Protein AF-W4M2C6-F1 (afdb_monomer_lite)

InterPro domains:
  IPR007627 RNA polymerase sigma-70 region 2 [PF04542] (58-111)
  IPR013325 RNA polymerase sigma factor, region 2 [SSF88946] (38-121)
  IPR039425 RNA polymerase sigma-70-like [PTHR43133] (32-180)

Radius of gyration: 29.73 Å; chains: 1; bounding box: 74×96×58 Å

pLDDT: mean 70.98, std 21.0, range [29.89, 95.12]

Secondary structure (DSSP, 8-state):
----------------------------------HHHHHHHHHHHHHHHIIIIIHHHTTT-HHHHHHHHHHHHHHHHHHHHH-SSPPS-HHHHHHHHHHHHHHHHHHHHHHHHHHHHTT--SS----S-----S---HHHHHHHHHHHHHHHHHHHTS-HHHHHHHHHHHTS---HHHHHHT--

Foldseek 3Di:
DDDDDDDDDDDDDDDDDDDDDDPPDDDDDDPAQDPVVLVVVCVVCLVVLLVVAQCVLVLNPSVSSVVLSVVLSVVVSVCRRPDPDDDPDPNVVSNVSSNVSSLVVSVVVVVVVVVVCVVPPDDDDDDDDDDDPDCCPVVNVVVVVVVVVVLLVVLVPDDPVCSVVCCCCVVVVDDPVCVVVVVD

Sequence (184 aa):
MVTINSPISPCMAGVIAQPISLETGSLTHHSSKDAGGFLALWDQYKDGLLTHYCLPWMSGNRADAEDALSEASLRAWHAWSTREEDVNNTKGWFVRLVQNHCNNVRKAHTRRTRVVQCVEDITVIAGEQAAEDGVTIPEDVALRHELDQYIRRAIDTLPPRLQAPADCYFLQELACPDIATGAF

Structure (mmCIF, N/CA/C/O backbone):
data_AF-W4M2C6-F1
#
_entry.id   AF-W4M2C6-F1
#
loop_
_atom_site.group_PDB
_atom_site.id
_atom_site.type_symbol
_atom_site.label_atom_id
_atom_site.label_alt_id
_atom_site.label_comp_id
_atom_site.label_asym_id
_atom_site.label_entity_id
_atom_site.label_seq_id
_atom_site.pdbx_PDB_ins_code
_atom_site.Cartn_x
_atom_site.Cartn_y
_atom_site.Cartn_z
_atom_site.occupancy
_atom_site.B_iso_or_equiv
_atom_site.auth_seq_id
_atom_site.auth_comp_id
_atom_site.auth_asym_id
_atom_site.auth_atom_id
_atom_site.pdbx_PDB_model_num
ATOM 1 N N . MET A 1 1 ? 42.332 -71.375 -37.263 1.00 41.03 1 MET A N 1
ATOM 2 C CA . MET A 1 1 ? 43.473 -70.729 -36.586 1.00 41.03 1 MET A CA 1
ATOM 3 C C . MET A 1 1 ? 43.035 -69.306 -36.275 1.00 41.03 1 MET A C 1
ATOM 5 O O . MET A 1 1 ? 42.978 -68.476 -37.169 1.00 41.03 1 MET A O 1
ATOM 9 N N . VAL A 1 2 ? 42.512 -69.119 -35.063 1.00 39.78 2 VAL A N 1
ATOM 10 C CA . VAL A 1 2 ? 41.896 -67.886 -34.553 1.00 39.78 2 VAL A CA 1
ATOM 11 C C . VAL A 1 2 ? 42.978 -67.125 -33.804 1.00 39.78 2 VAL A C 1
ATOM 13 O O . VAL A 1 2 ? 43.541 -67.695 -32.872 1.00 39.78 2 VAL A O 1
ATOM 16 N N . THR A 1 3 ? 43.241 -65.869 -34.174 1.00 41.00 3 THR A N 1
ATOM 17 C CA . THR A 1 3 ? 44.160 -65.020 -33.409 1.00 41.00 3 THR A CA 1
ATOM 18 C C . THR A 1 3 ? 43.653 -63.575 -33.304 1.00 41.00 3 THR A C 1
ATOM 20 O O . THR A 1 3 ? 43.890 -62.757 -34.180 1.00 41.00 3 THR A O 1
ATOM 23 N N . ILE A 1 4 ? 42.897 -63.341 -32.227 1.00 43.34 4 ILE A N 1
ATOM 24 C CA . ILE A 1 4 ? 43.096 -62.317 -31.182 1.00 43.34 4 ILE A CA 1
ATOM 25 C C . ILE A 1 4 ? 43.057 -60.815 -31.564 1.00 43.34 4 ILE A C 1
ATOM 27 O O . ILE A 1 4 ? 43.913 -60.272 -32.251 1.00 43.34 4 ILE A O 1
ATOM 31 N N . ASN A 1 5 ? 42.054 -60.173 -30.955 1.00 33.88 5 ASN A N 1
ATOM 32 C CA . ASN A 1 5 ? 41.792 -58.751 -30.703 1.00 33.88 5 ASN A CA 1
ATOM 33 C C . ASN A 1 5 ? 42.976 -57.875 -30.228 1.00 33.88 5 ASN A C 1
ATOM 35 O O . ASN A 1 5 ? 43.691 -58.281 -29.317 1.00 33.88 5 ASN A O 1
ATOM 39 N N . SER A 1 6 ? 42.940 -56.607 -30.687 1.00 46.91 6 SER A N 1
ATOM 40 C CA . SER A 1 6 ? 43.211 -55.330 -29.965 1.00 46.91 6 SER A CA 1
ATOM 41 C C . SER A 1 6 ? 44.642 -55.044 -29.447 1.00 46.91 6 SER A C 1
ATOM 43 O O . SER A 1 6 ? 45.316 -55.965 -28.998 1.00 46.91 6 SER A O 1
ATOM 45 N N . PRO A 1 7 ? 45.134 -53.774 -29.468 1.00 45.12 7 PRO A N 1
ATOM 46 C CA . PRO A 1 7 ? 44.485 -52.628 -28.812 1.00 45.12 7 PRO A CA 1
ATOM 47 C C . PRO A 1 7 ? 44.488 -51.295 -29.587 1.00 45.12 7 PRO A C 1
ATOM 49 O O . PRO A 1 7 ? 45.465 -50.905 -30.220 1.00 45.12 7 PRO A O 1
ATOM 52 N N . ILE A 1 8 ? 43.395 -50.542 -29.446 1.00 37.38 8 ILE A N 1
ATOM 53 C CA . ILE A 1 8 ? 43.347 -49.107 -29.744 1.00 37.38 8 ILE A CA 1
ATOM 54 C C . ILE A 1 8 ? 43.769 -48.379 -28.466 1.00 37.38 8 ILE A C 1
ATOM 56 O O . ILE A 1 8 ? 43.134 -48.535 -27.425 1.00 37.38 8 ILE A O 1
ATOM 60 N N . SER A 1 9 ? 44.845 -47.602 -28.564 1.00 44.47 9 SER A N 1
ATOM 61 C CA . SER A 1 9 ? 45.315 -46.672 -27.535 1.00 44.47 9 SER A CA 1
ATOM 62 C C . SER A 1 9 ? 45.289 -45.231 -28.073 1.00 44.47 9 SER A C 1
ATOM 64 O O . SER A 1 9 ? 45.207 -45.034 -29.287 1.00 44.47 9 SER A O 1
ATOM 66 N N . PRO A 1 10 ? 45.294 -44.226 -27.179 1.00 44.41 10 PRO A N 1
ATOM 67 C CA . PRO A 1 10 ? 44.571 -42.969 -27.342 1.00 44.41 10 PRO A CA 1
ATOM 68 C C . PRO A 1 10 ? 45.449 -41.840 -27.889 1.00 44.41 10 PRO A C 1
ATOM 70 O O . PRO A 1 10 ? 46.651 -41.802 -27.641 1.00 44.41 10 PRO A O 1
ATOM 73 N N . CYS A 1 11 ? 44.832 -40.856 -28.546 1.00 32.66 11 CYS A N 1
ATOM 74 C CA . CYS A 1 11 ? 45.484 -39.582 -28.834 1.00 32.66 11 CYS A CA 1
ATOM 75 C C . CYS A 1 11 ? 44.624 -38.437 -28.289 1.00 32.66 11 CYS A C 1
ATOM 77 O O . CYS A 1 11 ? 43.579 -38.100 -28.837 1.00 32.66 11 CYS A O 1
ATOM 79 N N . MET A 1 12 ? 45.075 -37.878 -27.166 1.00 34.69 12 MET A N 1
ATOM 80 C CA . MET A 1 12 ? 44.626 -36.605 -26.610 1.00 34.69 12 MET A CA 1
ATOM 81 C C . MET A 1 12 ? 45.422 -35.465 -27.253 1.00 34.69 12 MET A C 1
ATOM 83 O O . MET A 1 12 ? 46.643 -35.428 -27.130 1.00 34.69 12 MET A O 1
ATOM 87 N N . ALA A 1 13 ? 44.718 -34.530 -27.881 1.00 37.03 13 ALA A N 1
ATOM 88 C CA . ALA A 1 13 ? 45.068 -33.118 -28.073 1.00 37.03 13 ALA A CA 1
ATOM 89 C C . ALA A 1 13 ? 43.756 -32.473 -28.560 1.00 37.03 13 ALA A C 1
ATOM 91 O O . ALA A 1 13 ? 43.215 -32.897 -29.571 1.00 37.03 13 ALA A O 1
ATOM 92 N N . GLY A 1 14 ? 43.059 -31.599 -27.842 1.00 32.31 14 GLY A N 1
ATOM 93 C CA . GLY A 1 14 ? 43.533 -30.431 -27.120 1.00 32.31 14 GLY A CA 1
ATOM 94 C C . GLY A 1 14 ? 42.939 -29.210 -27.825 1.00 32.31 14 GLY A C 1
ATOM 95 O O . GLY A 1 14 ? 43.457 -28.855 -28.869 1.00 32.31 14 GLY A O 1
ATOM 96 N N . VAL A 1 15 ? 41.872 -28.638 -27.235 1.00 36.09 15 VAL A N 1
ATOM 97 C CA . VAL A 1 15 ? 41.422 -27.219 -27.267 1.00 36.09 15 VAL A CA 1
ATOM 98 C C . VAL A 1 15 ? 41.199 -26.619 -28.679 1.00 36.09 15 VAL A C 1
ATOM 100 O O . VAL A 1 15 ? 42.052 -26.670 -29.545 1.00 36.09 15 VAL A O 1
ATOM 103 N N . ILE A 1 16 ? 40.037 -26.053 -29.016 1.00 35.88 16 ILE A N 1
ATOM 104 C CA . ILE A 1 16 ? 39.685 -24.641 -28.790 1.00 35.88 16 ILE A CA 1
ATOM 105 C C . ILE A 1 16 ? 38.171 -24.496 -29.021 1.00 35.88 16 ILE A C 1
ATOM 107 O O . ILE A 1 16 ? 37.666 -24.771 -30.108 1.00 35.88 16 ILE A O 1
ATOM 111 N N . ALA A 1 17 ? 37.458 -24.040 -27.991 1.00 40.31 17 ALA A N 1
ATOM 112 C CA . ALA A 1 17 ? 36.122 -23.475 -28.117 1.00 40.31 17 ALA A CA 1
ATOM 113 C C . ALA A 1 17 ? 36.238 -22.062 -28.698 1.00 40.31 17 ALA A C 1
ATOM 115 O O . ALA A 1 17 ? 36.994 -21.255 -28.161 1.00 40.31 17 ALA A O 1
ATOM 116 N N . GLN A 1 18 ? 35.481 -21.759 -29.752 1.00 42.28 18 GLN A N 1
ATOM 117 C CA . GLN A 1 18 ? 35.222 -20.396 -30.213 1.00 42.28 18 GLN A CA 1
ATOM 118 C C . GLN A 1 18 ? 33.846 -20.305 -30.900 1.00 42.28 18 GLN A C 1
ATOM 120 O O . GLN A 1 18 ? 33.273 -21.330 -31.267 1.00 42.28 18 GLN A O 1
ATOM 125 N N . PRO A 1 19 ? 33.259 -19.098 -30.925 1.00 43.56 19 PRO A N 1
ATOM 126 C CA . PRO A 1 19 ? 31.924 -18.842 -30.399 1.00 43.56 19 PRO A CA 1
ATOM 127 C C . PRO A 1 19 ? 30.878 -18.702 -31.505 1.00 43.56 19 PRO A C 1
ATOM 129 O O . PRO A 1 19 ? 31.183 -18.272 -32.614 1.00 43.56 19 PRO A O 1
ATOM 132 N N . ILE A 1 20 ? 29.622 -19.026 -31.192 1.00 39.34 20 ILE A N 1
ATOM 133 C CA . ILE A 1 20 ? 28.504 -18.744 -32.095 1.00 39.34 20 ILE A CA 1
ATOM 134 C C . ILE A 1 20 ? 28.284 -17.232 -32.089 1.00 39.34 20 ILE A C 1
ATOM 136 O O . ILE A 1 20 ? 27.856 -16.647 -31.093 1.00 39.34 20 ILE A O 1
ATOM 140 N N . SER A 1 21 ? 28.670 -16.623 -33.206 1.00 38.53 21 SER A N 1
ATOM 141 C CA . SER A 1 21 ? 28.567 -15.202 -33.486 1.00 38.53 21 SER A CA 1
ATOM 142 C C . SER A 1 21 ? 27.129 -14.698 -33.430 1.00 38.53 21 SER A C 1
ATOM 144 O O . SER A 1 21 ? 26.187 -15.311 -33.925 1.00 38.53 21 SER A O 1
ATOM 146 N N . LEU A 1 22 ? 27.044 -13.521 -32.828 1.00 39.09 22 LEU A N 1
ATOM 147 C CA . LEU A 1 22 ? 25.953 -12.572 -32.766 1.00 39.09 22 LEU A CA 1
ATOM 148 C C . LEU A 1 22 ? 25.479 -12.174 -34.178 1.00 39.09 22 LEU A C 1
ATOM 150 O O . LEU A 1 22 ? 26.187 -11.469 -34.893 1.00 39.09 22 LEU A O 1
ATOM 154 N N . GLU A 1 23 ? 24.268 -12.570 -34.560 1.00 38.50 23 GLU A N 1
ATOM 155 C CA . GLU A 1 23 ? 23.544 -11.958 -35.680 1.00 38.50 23 GLU A CA 1
ATOM 156 C C . GLU A 1 23 ? 22.769 -10.752 -35.124 1.00 38.50 23 GLU A C 1
ATOM 158 O O . GLU A 1 23 ? 21.645 -10.866 -34.632 1.00 38.50 23 GLU A O 1
ATOM 163 N N . THR A 1 24 ? 23.401 -9.575 -35.141 1.00 45.31 24 THR A N 1
ATOM 164 C CA . THR A 1 24 ? 22.741 -8.288 -34.879 1.00 45.31 24 THR A CA 1
ATOM 165 C C . THR A 1 24 ? 21.824 -7.932 -36.045 1.00 45.31 24 THR A C 1
ATOM 167 O O . THR A 1 24 ? 22.191 -7.185 -36.951 1.00 45.31 24 THR A O 1
ATOM 170 N N . GLY A 1 25 ? 20.603 -8.461 -35.999 1.00 36.56 25 GLY A N 1
ATOM 171 C CA . GLY A 1 25 ? 19.468 -7.919 -36.733 1.00 36.56 25 GLY A CA 1
ATOM 172 C C . GLY A 1 25 ? 19.075 -6.568 -36.136 1.00 36.56 25 GLY A C 1
ATOM 173 O O . GLY A 1 25 ? 18.596 -6.489 -35.008 1.00 36.56 25 GLY A O 1
ATOM 174 N N . SER A 1 26 ? 19.317 -5.498 -36.889 1.00 45.91 26 SER A N 1
ATOM 175 C CA . SER A 1 26 ? 18.873 -4.145 -36.561 1.00 45.91 26 SER A CA 1
ATOM 176 C C . SER A 1 26 ? 17.346 -4.103 -36.419 1.00 45.91 26 SER A C 1
ATOM 178 O O . SER A 1 26 ? 16.623 -4.312 -37.391 1.00 45.91 26 SER A O 1
ATOM 180 N N . LEU A 1 27 ? 16.863 -3.812 -35.210 1.00 44.09 27 LEU A N 1
ATOM 181 C CA . LEU A 1 27 ? 15.506 -3.336 -34.962 1.00 44.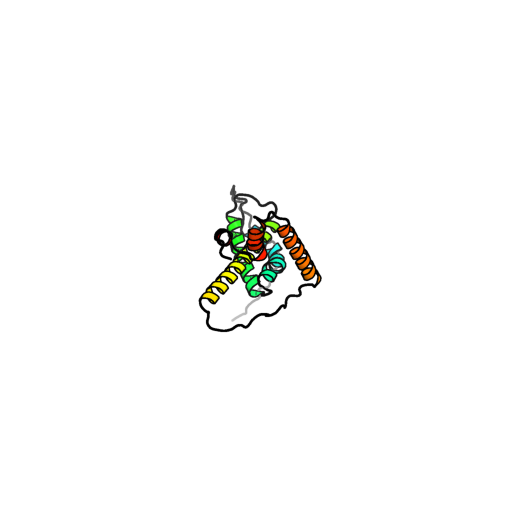09 27 LEU A CA 1
ATOM 182 C C . LEU A 1 27 ? 15.612 -1.972 -34.286 1.00 44.09 27 LEU A C 1
ATOM 184 O O . LEU A 1 27 ? 15.932 -1.849 -33.105 1.00 44.09 27 LEU A O 1
ATOM 188 N N . THR A 1 28 ? 15.365 -0.923 -35.057 1.00 48.28 28 THR A N 1
ATOM 189 C CA . THR A 1 28 ? 15.044 0.389 -34.504 1.00 48.28 28 THR A CA 1
ATOM 190 C C . THR A 1 28 ? 13.702 0.334 -33.771 1.00 48.28 28 THR A C 1
ATOM 192 O O . THR A 1 28 ? 12.744 -0.235 -34.290 1.00 48.28 28 THR A O 1
ATOM 195 N N . HIS A 1 29 ? 13.642 1.045 -32.638 1.00 47.69 29 HIS A N 1
ATOM 196 C CA . HIS A 1 29 ? 12.461 1.432 -31.850 1.00 47.69 29 HIS A CA 1
ATOM 197 C C . HIS A 1 29 ? 11.826 0.369 -30.932 1.00 47.69 29 HIS A C 1
ATOM 199 O O . HIS A 1 29 ? 10.997 -0.418 -31.375 1.00 47.69 29 HIS A O 1
ATOM 205 N N . HIS A 1 30 ? 12.186 0.421 -29.637 1.00 41.31 30 HIS A N 1
ATOM 206 C CA . HIS A 1 30 ? 11.327 0.486 -28.429 1.00 41.31 30 HIS A CA 1
ATOM 207 C C . HIS A 1 30 ? 12.202 0.182 -27.193 1.00 41.31 30 HIS A C 1
ATOM 209 O O . HIS A 1 30 ? 12.262 -0.949 -26.725 1.00 41.31 30 HIS A O 1
ATOM 215 N N . SER A 1 31 ? 12.871 1.193 -26.622 1.00 45.81 31 SER A N 1
ATOM 216 C CA . SER A 1 31 ? 13.492 1.104 -25.279 1.00 45.81 31 SER A CA 1
ATOM 217 C C . SER A 1 31 ? 12.408 1.132 -24.182 1.00 45.81 31 SER A C 1
ATOM 219 O O . SER A 1 31 ? 12.468 1.915 -23.240 1.00 45.81 31 SER A O 1
ATOM 221 N N . SER A 1 32 ? 11.339 0.360 -24.380 1.00 48.16 32 SER A N 1
ATOM 222 C CA . SER A 1 32 ? 10.037 0.517 -23.738 1.00 48.16 32 SER A CA 1
ATOM 223 C C . SER A 1 32 ? 9.791 -0.656 -22.798 1.00 48.16 32 SER A C 1
ATOM 225 O O . SER A 1 32 ? 9.568 -1.768 -23.268 1.00 48.16 32 SER A O 1
ATOM 227 N N . LYS A 1 33 ? 9.803 -0.381 -21.488 1.00 62.69 33 LYS A N 1
ATOM 228 C CA . LYS A 1 33 ? 9.248 -1.217 -20.405 1.00 62.69 33 LYS A CA 1
ATOM 229 C C . LYS A 1 33 ? 9.351 -2.725 -20.640 1.00 62.69 33 LYS A C 1
ATOM 231 O O . LYS A 1 33 ? 8.347 -3.429 -20.749 1.00 62.69 33 LYS A O 1
ATOM 236 N N . ASP A 1 34 ? 10.572 -3.219 -20.713 1.00 77.75 34 ASP A N 1
ATOM 237 C CA . ASP A 1 34 ? 10.834 -4.643 -20.773 1.00 77.75 34 ASP A CA 1
ATOM 238 C C . ASP A 1 34 ? 10.483 -5.321 -19.435 1.00 77.75 34 ASP A C 1
ATOM 240 O O . ASP A 1 34 ? 10.609 -4.746 -18.348 1.00 77.75 34 ASP A O 1
ATOM 244 N N . ALA A 1 35 ? 10.025 -6.573 -19.507 1.00 80.38 35 ALA A N 1
ATOM 245 C CA . ALA A 1 35 ? 9.678 -7.352 -18.316 1.00 80.38 35 ALA A CA 1
ATOM 246 C C . ALA A 1 35 ? 10.882 -7.597 -17.402 1.00 80.38 35 ALA A C 1
ATOM 248 O O . ALA A 1 35 ? 10.733 -7.621 -16.181 1.00 80.38 35 ALA A O 1
ATOM 249 N N . GLY A 1 36 ? 12.077 -7.721 -17.987 1.00 83.12 36 GLY A N 1
ATOM 250 C CA . GLY A 1 36 ? 13.324 -7.909 -17.251 1.00 83.12 36 GLY A CA 1
ATOM 251 C C . GLY A 1 36 ? 13.655 -6.716 -16.355 1.00 83.12 36 GLY A C 1
ATOM 252 O O . GLY A 1 36 ? 13.863 -6.896 -15.155 1.00 83.12 36 GLY A O 1
ATOM 253 N N . GLY A 1 37 ? 13.634 -5.500 -16.910 1.00 86.00 37 GLY A N 1
ATOM 254 C CA . GLY A 1 37 ? 13.887 -4.26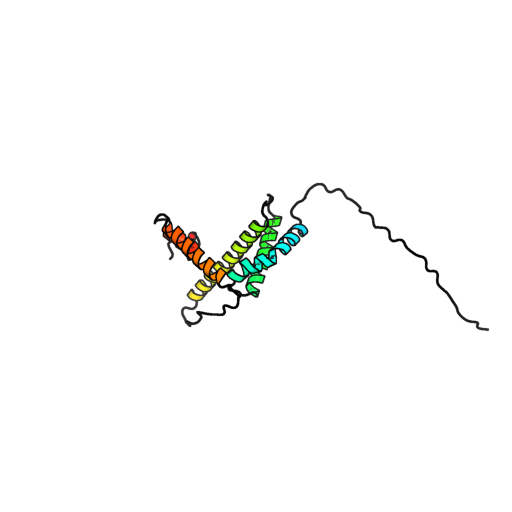9 -16.162 1.00 86.00 37 GLY A CA 1
ATOM 255 C C . GLY A 1 37 ? 12.920 -4.052 -14.996 1.00 86.00 37 GLY A C 1
ATOM 256 O O . GLY A 1 37 ? 13.347 -3.694 -13.897 1.00 86.00 37 GLY A O 1
ATOM 257 N N . PHE A 1 38 ? 11.626 -4.331 -15.191 1.00 89.44 38 PHE A N 1
ATOM 258 C CA . PHE A 1 38 ? 10.643 -4.256 -14.105 1.00 89.44 38 PHE A CA 1
ATOM 259 C C . PHE A 1 38 ? 10.930 -5.261 -12.989 1.00 89.44 38 PHE A C 1
ATOM 261 O O . PHE A 1 38 ? 10.947 -4.872 -11.824 1.00 89.44 38 PHE A O 1
ATOM 268 N N . LEU A 1 39 ? 11.144 -6.537 -13.330 1.00 90.69 39 LEU A N 1
ATOM 269 C CA . LEU A 1 39 ? 11.331 -7.591 -12.332 1.00 90.69 39 LEU A CA 1
ATOM 270 C C . LEU A 1 39 ? 12.561 -7.327 -11.465 1.00 90.69 39 LEU A C 1
ATOM 272 O O . LEU A 1 39 ? 12.480 -7.483 -10.252 1.00 90.69 39 LEU A O 1
ATOM 276 N N . ALA A 1 40 ? 13.661 -6.857 -12.059 1.00 90.88 40 ALA A N 1
ATOM 277 C CA . ALA A 1 40 ? 14.862 -6.492 -11.313 1.00 90.88 40 ALA A CA 1
ATOM 278 C C . ALA A 1 40 ? 14.604 -5.348 -10.312 1.00 90.88 40 ALA A C 1
ATOM 280 O O . ALA A 1 40 ? 15.028 -5.416 -9.159 1.00 90.88 40 ALA A O 1
ATOM 281 N N . LEU A 1 41 ? 13.870 -4.312 -10.732 1.00 91.31 41 LEU A N 1
ATOM 282 C CA . LEU A 1 41 ? 13.497 -3.192 -9.862 1.00 91.31 41 LEU A CA 1
ATOM 283 C C . LEU A 1 41 ? 12.504 -3.609 -8.774 1.00 91.31 41 LEU A C 1
ATOM 285 O O . LEU A 1 41 ? 12.610 -3.159 -7.637 1.00 91.31 41 LEU A O 1
ATOM 289 N N . TRP A 1 42 ? 11.533 -4.458 -9.107 1.00 93.19 42 TRP A N 1
ATOM 290 C CA . TRP A 1 42 ? 10.569 -4.973 -8.142 1.00 93.19 42 TRP A CA 1
ATOM 291 C C . TRP A 1 42 ? 11.264 -5.821 -7.077 1.00 93.19 42 TRP A C 1
ATOM 293 O O . TRP A 1 42 ? 11.058 -5.589 -5.888 1.00 93.19 42 TRP A O 1
ATOM 303 N N . ASP A 1 43 ? 12.135 -6.744 -7.490 1.00 93.25 43 ASP A N 1
ATOM 304 C CA . ASP A 1 43 ? 12.868 -7.634 -6.587 1.00 93.25 43 ASP A CA 1
ATOM 305 C C . ASP A 1 43 ? 13.758 -6.861 -5.606 1.00 93.25 43 ASP A C 1
ATOM 307 O O . ASP A 1 43 ? 13.818 -7.197 -4.427 1.00 93.25 43 ASP A O 1
ATOM 311 N N . GLN A 1 44 ? 14.341 -5.742 -6.049 1.00 93.19 44 GLN A N 1
ATOM 312 C CA . GLN A 1 44 ? 15.117 -4.847 -5.190 1.00 93.19 44 GLN A CA 1
ATOM 313 C C . GLN A 1 44 ? 14.300 -4.243 -4.034 1.00 93.19 44 GLN A C 1
ATOM 315 O O . GLN A 1 44 ? 14.853 -3.972 -2.966 1.00 93.19 44 GLN A O 1
ATOM 320 N N . TYR A 1 45 ? 13.006 -3.974 -4.236 1.00 92.56 45 TYR A N 1
ATOM 321 C CA . TYR A 1 45 ? 12.177 -3.273 -3.250 1.00 92.56 45 TYR A CA 1
ATOM 322 C C . TYR A 1 45 ? 11.153 -4.167 -2.545 1.00 92.56 45 TYR A C 1
ATOM 324 O O . TYR A 1 45 ? 10.653 -3.764 -1.493 1.00 92.56 45 TYR A O 1
ATOM 332 N N . LYS A 1 46 ? 10.841 -5.357 -3.076 1.00 92.81 46 LYS A N 1
ATOM 333 C CA . LYS A 1 46 ? 9.732 -6.207 -2.608 1.00 92.81 46 LYS A CA 1
ATOM 334 C C . LYS A 1 46 ? 9.805 -6.524 -1.110 1.00 92.81 46 LYS A C 1
ATOM 336 O O . LYS A 1 46 ? 8.785 -6.430 -0.439 1.00 92.81 46 LYS A O 1
ATOM 341 N N . ASP A 1 47 ? 10.991 -6.809 -0.570 1.00 92.00 47 ASP A N 1
ATOM 342 C CA . ASP A 1 47 ? 11.142 -7.231 0.831 1.00 92.00 47 ASP A CA 1
ATOM 343 C C . ASP A 1 47 ? 10.888 -6.061 1.789 1.00 92.00 47 ASP A C 1
ATOM 345 O O . ASP A 1 47 ? 10.210 -6.198 2.810 1.00 92.00 47 ASP A O 1
ATOM 349 N N . GLY A 1 48 ? 11.358 -4.866 1.418 1.00 89.75 48 GLY A N 1
ATOM 350 C CA . GLY A 1 48 ? 11.049 -3.635 2.143 1.00 89.75 48 GLY A CA 1
ATOM 351 C C . GLY A 1 48 ? 9.573 -3.257 2.022 1.00 89.75 48 GLY A C 1
ATOM 352 O O . GLY A 1 48 ? 8.974 -2.791 2.990 1.00 89.75 48 GLY A O 1
ATOM 353 N N . LEU A 1 49 ? 8.962 -3.490 0.856 1.00 92.06 49 LEU A N 1
ATOM 354 C CA . LEU A 1 49 ? 7.541 -3.224 0.640 1.00 92.06 49 LEU A CA 1
ATOM 355 C C . LEU A 1 49 ? 6.647 -4.167 1.459 1.00 92.06 49 LEU A C 1
ATOM 357 O O . LEU A 1 49 ? 5.659 -3.723 2.049 1.00 92.06 49 LEU A O 1
ATOM 361 N N . LEU A 1 50 ? 7.022 -5.445 1.535 1.00 91.88 50 LEU A N 1
ATOM 362 C CA . LEU A 1 50 ? 6.375 -6.447 2.375 1.00 91.88 50 LEU A CA 1
ATOM 363 C C . LEU A 1 50 ? 6.451 -6.038 3.847 1.00 91.88 50 LEU A C 1
ATOM 365 O O . LEU A 1 50 ? 5.424 -5.940 4.517 1.00 91.88 50 LEU A O 1
ATOM 369 N N . THR A 1 51 ? 7.665 -5.746 4.317 1.00 87.62 51 THR A N 1
ATOM 370 C CA . THR A 1 51 ? 7.951 -5.519 5.737 1.00 87.62 51 THR A CA 1
ATOM 371 C C . THR A 1 51 ? 7.337 -4.225 6.257 1.00 87.62 51 THR A C 1
ATOM 373 O O . THR A 1 51 ? 6.716 -4.214 7.316 1.00 87.62 51 THR A O 1
ATOM 376 N N . HIS A 1 52 ? 7.482 -3.126 5.513 1.00 86.19 52 HIS A N 1
ATOM 377 C CA . HIS A 1 52 ? 7.090 -1.802 5.998 1.00 86.19 52 HIS A CA 1
ATOM 378 C C . HIS A 1 52 ? 5.670 -1.386 5.611 1.00 86.19 52 HIS A C 1
ATOM 380 O O . HIS A 1 52 ? 5.127 -0.476 6.238 1.00 86.19 52 HIS A O 1
ATOM 386 N N . TYR A 1 53 ? 5.060 -2.012 4.597 1.00 87.50 53 TYR A N 1
ATOM 387 C CA . TYR A 1 53 ? 3.721 -1.627 4.139 1.00 87.50 53 TYR A CA 1
ATOM 388 C C . TYR A 1 53 ? 2.723 -2.777 4.158 1.00 87.50 53 TYR A C 1
ATOM 390 O O . TYR A 1 53 ? 1.642 -2.593 4.692 1.00 87.50 53 TYR A O 1
ATOM 398 N N . CYS A 1 54 ? 3.031 -3.964 3.644 1.00 90.25 54 CYS A N 1
ATOM 399 C CA . CYS A 1 54 ? 2.006 -5.015 3.590 1.00 90.25 54 CYS A CA 1
ATOM 400 C C . CYS A 1 54 ? 1.728 -5.624 4.976 1.00 90.25 54 CYS A C 1
ATOM 402 O O . CYS A 1 54 ? 0.572 -5.702 5.383 1.00 90.25 54 CYS A O 1
ATOM 404 N N . LEU A 1 55 ? 2.774 -5.983 5.731 1.00 89.19 55 LEU A N 1
ATOM 405 C CA . LEU A 1 55 ? 2.638 -6.613 7.051 1.00 89.19 55 LEU A CA 1
ATOM 406 C C . LEU A 1 55 ? 1.854 -5.762 8.066 1.00 89.19 55 LEU A C 1
ATOM 408 O O . LEU A 1 55 ? 0.910 -6.293 8.652 1.00 89.19 55 LEU A O 1
ATOM 412 N N . PRO A 1 56 ? 2.151 -4.458 8.265 1.00 83.62 56 PRO A N 1
ATOM 413 C CA . PRO A 1 56 ? 1.396 -3.647 9.223 1.00 83.62 56 PRO A CA 1
ATOM 414 C C . PRO A 1 56 ? -0.080 -3.493 8.844 1.00 83.62 56 PRO A C 1
ATOM 416 O O . PRO A 1 56 ? -0.932 -3.359 9.714 1.00 83.62 56 PRO A O 1
ATOM 419 N N . TRP A 1 57 ? -0.390 -3.509 7.546 1.00 81.88 57 TRP A N 1
ATOM 420 C CA . TRP A 1 57 ? -1.752 -3.315 7.047 1.00 81.88 57 TRP A CA 1
ATOM 421 C C . TRP A 1 57 ? -2.595 -4.589 7.080 1.00 81.88 57 TRP A C 1
ATOM 423 O O . TRP A 1 57 ? -3.821 -4.491 7.076 1.00 81.88 57 TRP A O 1
ATOM 433 N N . MET A 1 58 ? -1.951 -5.756 7.127 1.00 87.75 58 MET A N 1
ATOM 434 C CA . MET A 1 58 ? -2.590 -7.067 7.278 1.00 87.75 58 MET A CA 1
ATOM 435 C C . MET A 1 58 ? -2.490 -7.589 8.721 1.00 87.75 58 MET A C 1
ATOM 437 O O . MET A 1 58 ? -2.461 -8.795 8.947 1.00 87.75 58 MET A O 1
ATOM 441 N N . SER A 1 59 ? -2.393 -6.685 9.704 1.00 82.94 59 SER A N 1
ATOM 442 C CA . SER A 1 59 ? -2.337 -7.010 11.140 1.00 82.94 59 SER A CA 1
ATOM 443 C C . SER A 1 59 ? -1.247 -8.028 11.511 1.00 82.94 59 SER A C 1
ATOM 445 O O . SER A 1 59 ? -1.429 -8.838 12.412 1.00 82.94 59 SER A O 1
ATOM 447 N N . GLY A 1 60 ? -0.117 -8.025 10.796 1.00 79.50 60 GLY A N 1
ATOM 448 C CA . GLY A 1 60 ? 0.980 -8.969 11.021 1.00 79.50 60 GLY A CA 1
ATOM 449 C C . GLY A 1 60 ? 0.784 -10.358 10.402 1.00 79.50 60 GLY A C 1
ATOM 450 O O . GLY A 1 60 ? 1.710 -11.167 10.459 1.00 79.50 60 GLY A O 1
ATOM 451 N N . ASN A 1 61 ? -0.352 -10.645 9.751 1.00 86.56 61 ASN A N 1
ATOM 452 C CA . ASN A 1 61 ? -0.527 -11.900 9.023 1.00 86.56 61 ASN A CA 1
ATOM 453 C C . ASN A 1 61 ? 0.362 -11.916 7.772 1.00 86.56 61 ASN A C 1
ATOM 455 O O . ASN A 1 61 ? 0.123 -11.209 6.789 1.00 86.56 61 ASN A O 1
ATOM 459 N N . ARG A 1 62 ? 1.395 -12.760 7.809 1.00 89.00 62 ARG A N 1
ATOM 460 C CA . ARG A 1 62 ? 2.361 -12.886 6.719 1.00 89.00 62 ARG A CA 1
ATOM 461 C C . ARG A 1 62 ? 1.741 -13.416 5.429 1.00 89.00 62 ARG A C 1
ATOM 463 O O . ARG A 1 62 ? 2.116 -12.924 4.373 1.00 89.00 62 ARG A O 1
ATOM 470 N N . ALA A 1 63 ? 0.808 -14.365 5.503 1.00 90.38 63 ALA A N 1
ATOM 471 C CA . ALA A 1 63 ? 0.182 -14.937 4.311 1.00 90.38 63 ALA A CA 1
ATOM 472 C C . ALA A 1 63 ? -0.635 -13.874 3.562 1.00 90.38 63 ALA A C 1
ATOM 474 O O . ALA A 1 63 ? -0.391 -13.622 2.386 1.00 90.38 63 ALA A O 1
ATOM 475 N N . ASP A 1 64 ? -1.502 -13.156 4.280 1.00 88.31 64 ASP A N 1
ATOM 476 C CA . ASP A 1 64 ? -2.313 -12.078 3.700 1.00 88.31 64 ASP A CA 1
ATOM 477 C C . ASP A 1 64 ? -1.436 -10.944 3.143 1.00 88.31 64 ASP A C 1
ATOM 479 O O . ASP A 1 64 ? -1.743 -10.349 2.108 1.00 88.31 64 ASP A O 1
ATOM 483 N N . ALA A 1 65 ? -0.319 -10.637 3.812 1.00 91.19 65 ALA A N 1
ATOM 484 C CA . ALA A 1 65 ? 0.629 -9.631 3.345 1.00 91.19 65 ALA A CA 1
ATOM 485 C C . ALA A 1 65 ? 1.353 -10.053 2.055 1.00 91.19 65 ALA A C 1
ATOM 487 O O . ALA A 1 65 ? 1.554 -9.218 1.171 1.00 91.19 65 ALA A O 1
ATOM 488 N N . GLU A 1 66 ? 1.738 -11.324 1.933 1.00 92.88 66 GLU A N 1
ATOM 489 C CA . GLU A 1 66 ? 2.348 -11.875 0.719 1.00 92.88 66 GLU A CA 1
ATOM 490 C C . GLU A 1 66 ? 1.356 -11.927 -0.445 1.00 92.88 66 GLU A C 1
ATOM 492 O O . GLU A 1 66 ? 1.717 -11.575 -1.572 1.00 92.88 66 GLU A O 1
ATOM 497 N N . ASP A 1 67 ? 0.099 -12.274 -0.174 1.00 94.12 67 ASP A N 1
ATOM 498 C CA . ASP A 1 67 ? -0.973 -12.264 -1.169 1.00 94.12 67 ASP A CA 1
ATOM 499 C C . ASP A 1 67 ? -1.260 -10.839 -1.661 1.00 94.12 67 ASP A C 1
ATOM 501 O O . ASP A 1 67 ? -1.291 -10.587 -2.870 1.00 94.12 67 ASP A O 1
ATOM 505 N N . ALA A 1 68 ? -1.369 -9.873 -0.743 1.00 92.19 68 ALA A N 1
ATOM 506 C CA . ALA A 1 68 ? -1.545 -8.464 -1.087 1.00 92.19 68 ALA A CA 1
ATOM 507 C C . ALA A 1 68 ? -0.355 -7.916 -1.894 1.00 92.19 68 ALA A C 1
ATOM 509 O O . ALA A 1 68 ? -0.539 -7.182 -2.868 1.00 92.19 68 ALA A O 1
ATOM 510 N N . LEU A 1 69 ? 0.881 -8.282 -1.538 1.00 95.12 69 LEU A N 1
ATOM 511 C CA . LEU A 1 69 ? 2.062 -7.892 -2.310 1.00 95.12 69 LEU A CA 1
ATOM 512 C C . LEU A 1 69 ? 2.050 -8.522 -3.710 1.00 95.12 69 LEU A C 1
ATOM 514 O O . LEU A 1 69 ? 2.403 -7.858 -4.688 1.00 95.12 69 LEU A O 1
ATOM 518 N N . SER A 1 70 ? 1.624 -9.781 -3.817 1.00 94.56 70 SER A N 1
ATOM 519 C CA . SER A 1 70 ? 1.520 -10.500 -5.087 1.00 94.56 70 SER A CA 1
ATOM 520 C C . SER A 1 70 ? 0.498 -9.840 -6.008 1.00 94.56 70 SER A C 1
ATOM 522 O O . SER A 1 70 ? 0.809 -9.546 -7.164 1.00 94.56 70 SER A O 1
ATOM 524 N N . GLU A 1 71 ? -0.686 -9.497 -5.502 1.00 94.69 71 GLU A N 1
ATOM 525 C CA . GLU A 1 71 ? -1.690 -8.777 -6.286 1.00 94.69 71 GLU A CA 1
ATOM 526 C C . GLU A 1 71 ? -1.217 -7.356 -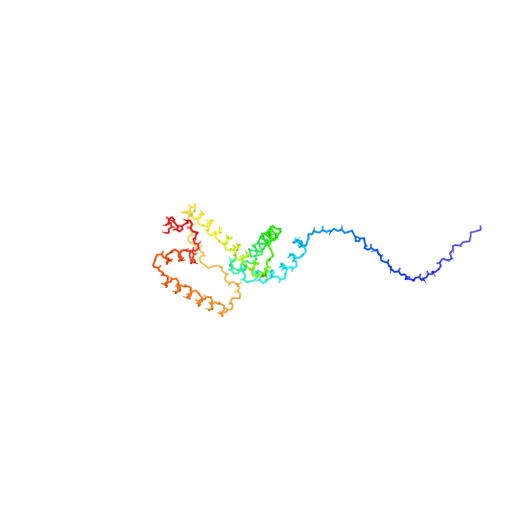6.654 1.00 94.69 71 GLU A C 1
ATOM 528 O O . GLU A 1 71 ? -1.392 -6.905 -7.794 1.00 94.69 71 GLU A O 1
ATOM 533 N N . ALA A 1 72 ? -0.545 -6.657 -5.732 1.00 93.88 72 ALA A N 1
ATOM 534 C CA . ALA A 1 72 ? 0.072 -5.365 -6.016 1.00 93.88 72 ALA A CA 1
ATOM 535 C C . ALA A 1 72 ? 1.130 -5.461 -7.126 1.00 93.88 72 ALA A C 1
ATOM 537 O O . ALA A 1 72 ? 1.194 -4.566 -7.969 1.00 93.88 72 ALA A O 1
ATOM 538 N N . SER A 1 73 ? 1.913 -6.543 -7.178 1.00 93.69 73 SER A N 1
ATOM 539 C CA . SER A 1 73 ? 2.930 -6.759 -8.217 1.00 93.69 73 SER A CA 1
ATOM 540 C C . SER A 1 73 ? 2.316 -6.848 -9.618 1.00 93.69 73 SER A C 1
ATOM 542 O O . SER A 1 73 ? 2.819 -6.227 -10.555 1.00 93.69 73 SER A O 1
ATOM 544 N N . LEU A 1 74 ? 1.170 -7.525 -9.757 1.00 93.06 74 LEU A N 1
ATOM 545 C CA . LEU A 1 74 ? 0.447 -7.641 -11.026 1.00 93.06 74 LEU A CA 1
ATOM 546 C C . LEU A 1 74 ? -0.089 -6.281 -11.476 1.00 93.06 74 LEU A C 1
ATOM 548 O O . LEU A 1 74 ? 0.059 -5.887 -12.633 1.00 93.06 74 LEU A O 1
ATOM 552 N N . ARG A 1 75 ? -0.666 -5.515 -10.545 1.00 91.62 75 ARG A N 1
ATOM 553 C CA . ARG A 1 75 ? -1.140 -4.148 -10.810 1.00 91.62 75 ARG A CA 1
ATOM 554 C C . ARG A 1 75 ? 0.013 -3.220 -11.188 1.00 91.62 75 ARG A C 1
ATOM 556 O O . ARG A 1 75 ? -0.129 -2.419 -12.112 1.00 91.62 75 ARG A O 1
ATOM 563 N N . ALA A 1 76 ? 1.149 -3.344 -10.505 1.00 91.50 76 ALA A N 1
ATOM 564 C CA . ALA A 1 76 ? 2.359 -2.601 -10.816 1.00 91.50 76 ALA A CA 1
ATOM 565 C C . ALA A 1 76 ? 2.864 -2.946 -12.217 1.00 91.50 76 ALA A C 1
ATOM 567 O O . ALA A 1 76 ? 3.152 -2.037 -12.984 1.00 91.50 76 ALA A O 1
ATOM 568 N N . TRP A 1 77 ? 2.884 -4.222 -12.596 1.00 90.62 77 TRP A N 1
ATOM 569 C CA . TRP A 1 77 ? 3.275 -4.646 -13.937 1.00 90.62 77 TRP A CA 1
ATOM 570 C C . TRP A 1 77 ? 2.352 -4.088 -15.032 1.00 90.62 77 TRP A C 1
ATOM 572 O O . TRP A 1 77 ? 2.817 -3.544 -16.038 1.00 90.62 77 TRP A O 1
ATOM 582 N N . HIS A 1 78 ? 1.034 -4.146 -14.829 1.00 88.38 78 HIS A N 1
ATOM 583 C CA . HIS A 1 78 ? 0.069 -3.566 -15.768 1.00 88.38 78 HIS A CA 1
ATOM 584 C C . HIS A 1 78 ? 0.234 -2.048 -15.914 1.00 88.38 78 HIS A C 1
ATOM 586 O O . HIS A 1 78 ? 0.255 -1.520 -17.028 1.00 88.38 78 HIS A O 1
ATOM 592 N N . ALA A 1 79 ? 0.402 -1.337 -14.799 1.00 87.75 79 ALA A N 1
ATOM 593 C CA . ALA A 1 79 ? 0.625 0.103 -14.821 1.00 87.75 79 ALA A CA 1
ATOM 594 C C . ALA A 1 79 ? 1.989 0.461 -15.433 1.00 87.75 79 ALA A C 1
ATOM 596 O O . ALA A 1 79 ? 2.101 1.444 -16.163 1.00 87.75 79 ALA A O 1
ATOM 597 N N . TRP A 1 80 ? 3.012 -0.358 -15.180 1.00 86.12 80 TRP A N 1
ATOM 598 C CA . TRP A 1 80 ? 4.343 -0.203 -15.750 1.00 86.12 80 TRP A CA 1
ATOM 599 C C . TRP A 1 80 ? 4.303 -0.352 -17.264 1.00 86.12 80 TRP A C 1
ATOM 601 O O . TRP A 1 80 ? 4.740 0.556 -17.955 1.00 86.12 80 TRP A O 1
ATOM 611 N N . SER A 1 81 ? 3.710 -1.425 -17.792 1.00 84.12 81 SER A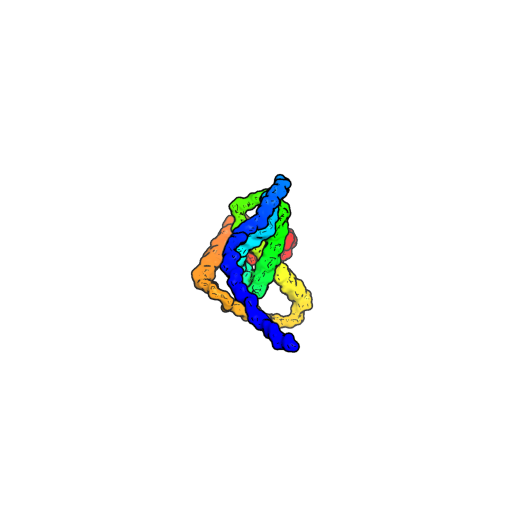 N 1
ATOM 612 C CA . SER A 1 81 ? 3.617 -1.686 -19.238 1.00 84.12 81 SER A CA 1
ATOM 613 C C . SER A 1 81 ? 2.800 -0.633 -19.995 1.00 84.12 81 SER A C 1
ATOM 615 O O . SER A 1 81 ? 3.203 -0.226 -21.082 1.00 84.12 81 SER A O 1
ATOM 617 N N . THR A 1 82 ? 1.740 -0.091 -19.391 1.00 81.44 82 THR A N 1
ATOM 618 C CA . THR A 1 82 ? 0.806 0.835 -20.069 1.00 81.44 82 THR A CA 1
ATOM 619 C C . THR A 1 82 ? 1.207 2.318 -19.981 1.00 81.44 82 THR A C 1
ATOM 621 O O . THR A 1 82 ? 0.661 3.142 -20.700 1.00 81.44 82 THR A O 1
ATOM 624 N N . ARG A 1 83 ? 2.163 2.702 -19.119 1.00 76.88 83 ARG A N 1
ATOM 625 C CA . ARG A 1 83 ? 2.525 4.126 -18.921 1.00 76.88 83 ARG A CA 1
ATOM 626 C C . ARG A 1 83 ? 3.103 4.813 -20.174 1.00 76.88 83 ARG A C 1
ATOM 628 O O . ARG A 1 83 ? 3.850 4.195 -20.910 1.00 76.88 83 ARG A O 1
ATOM 635 N N . GLU A 1 84 ? 2.857 6.093 -20.396 1.00 68.81 84 GLU A N 1
ATOM 636 C CA . GLU A 1 84 ? 3.486 6.806 -21.528 1.00 68.81 84 GLU A CA 1
ATOM 637 C C . GLU A 1 84 ? 4.753 7.569 -21.111 1.00 68.81 84 GLU A C 1
ATOM 639 O O . GLU A 1 84 ? 5.687 7.701 -21.894 1.00 68.81 84 GLU A O 1
ATOM 644 N N . GLU A 1 85 ? 4.819 8.003 -19.851 1.00 74.00 85 GLU A N 1
ATOM 645 C CA . GLU A 1 85 ? 5.919 8.807 -19.307 1.00 74.00 85 GLU A CA 1
ATOM 646 C C . GLU A 1 85 ? 6.905 7.975 -18.481 1.00 74.00 85 GLU A C 1
ATOM 648 O O . GLU A 1 85 ? 6.538 6.944 -17.916 1.00 74.00 85 GLU A O 1
ATOM 653 N N . ASP A 1 86 ? 8.139 8.448 -18.315 1.00 73.69 86 ASP A N 1
ATOM 654 C CA . ASP A 1 86 ? 9.118 7.857 -17.400 1.00 73.69 86 ASP A CA 1
ATOM 655 C C . ASP A 1 86 ? 8.999 8.439 -15.982 1.00 73.69 86 ASP A C 1
ATOM 657 O O . ASP A 1 86 ? 8.763 9.626 -15.777 1.00 73.69 86 ASP A O 1
ATOM 661 N N . VAL A 1 87 ? 9.138 7.586 -14.967 1.00 74.81 87 VAL A N 1
ATOM 662 C CA . VAL A 1 87 ? 8.985 7.954 -13.559 1.00 74.81 87 VAL A CA 1
ATOM 663 C C . VAL A 1 87 ? 10.371 8.212 -13.023 1.00 74.81 87 VAL A C 1
ATOM 665 O O . VAL A 1 87 ? 11.207 7.317 -12.961 1.00 74.81 87 VAL A O 1
ATOM 668 N N . ASN A 1 88 ? 10.574 9.446 -12.581 1.00 74.94 88 ASN A N 1
ATOM 669 C CA . ASN A 1 88 ? 11.836 9.881 -12.002 1.00 74.94 88 ASN A CA 1
ATOM 670 C C . ASN A 1 88 ? 12.130 9.200 -10.645 1.00 74.94 88 ASN A C 1
ATOM 672 O O . ASN A 1 88 ? 13.282 9.047 -10.259 1.00 74.94 88 ASN A O 1
ATOM 676 N N . ASN A 1 89 ? 11.093 8.768 -9.909 1.00 85.25 89 ASN A N 1
ATOM 677 C CA . ASN A 1 89 ? 11.226 8.084 -8.615 1.00 85.25 89 ASN A CA 1
ATOM 678 C C . ASN A 1 89 ? 10.437 6.765 -8.565 1.00 85.25 89 ASN A C 1
ATOM 680 O O . ASN A 1 89 ? 9.303 6.709 -8.076 1.00 85.25 89 ASN A O 1
ATOM 684 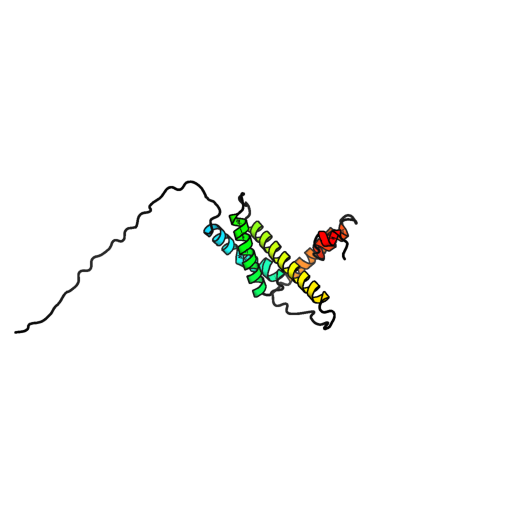N N . THR A 1 90 ? 11.060 5.689 -9.043 1.00 86.06 90 THR A N 1
ATOM 685 C CA . THR A 1 90 ? 10.458 4.348 -9.103 1.00 86.06 90 THR A CA 1
ATOM 686 C C . THR A 1 90 ? 10.103 3.808 -7.719 1.00 86.06 90 THR A C 1
ATOM 688 O O . THR A 1 90 ? 9.019 3.259 -7.528 1.00 86.06 90 THR A O 1
ATOM 691 N N . LYS A 1 91 ? 10.974 4.026 -6.725 1.00 85.25 91 LYS A N 1
ATOM 692 C CA . LYS A 1 91 ? 10.741 3.581 -5.345 1.00 85.25 91 LYS A CA 1
ATOM 693 C C . LYS A 1 91 ? 9.489 4.231 -4.760 1.00 85.25 91 LYS A C 1
ATOM 695 O O . LYS A 1 91 ? 8.618 3.537 -4.246 1.00 85.25 91 LYS A O 1
ATOM 700 N N . GLY A 1 92 ? 9.376 5.557 -4.858 1.00 84.75 92 GLY A N 1
ATOM 701 C CA . GLY A 1 92 ? 8.210 6.292 -4.356 1.00 84.75 92 GLY A CA 1
ATOM 702 C C . GLY A 1 92 ? 6.911 5.874 -5.047 1.00 84.75 92 GLY A C 1
ATOM 703 O O . GLY A 1 92 ? 5.868 5.770 -4.401 1.00 84.75 92 GLY A O 1
ATOM 704 N N . TRP A 1 93 ? 6.985 5.568 -6.343 1.00 91.00 93 TRP A N 1
ATOM 705 C CA . TRP A 1 93 ? 5.852 5.048 -7.097 1.00 91.00 93 TRP A CA 1
ATOM 706 C C . TRP A 1 93 ? 5.403 3.664 -6.605 1.00 91.00 93 TRP A C 1
ATOM 708 O O . TRP A 1 93 ? 4.215 3.486 -6.334 1.00 91.00 93 TRP A O 1
ATOM 718 N N . PHE A 1 94 ? 6.330 2.720 -6.397 1.00 89.81 94 PHE A N 1
ATOM 719 C CA . PHE A 1 94 ? 6.003 1.402 -5.839 1.00 89.81 94 PHE A CA 1
ATOM 720 C C . PHE A 1 94 ? 5.403 1.490 -4.441 1.00 89.81 94 PHE A C 1
ATOM 722 O O . PHE A 1 94 ? 4.375 0.869 -4.181 1.00 89.81 94 PHE A O 1
ATOM 729 N N . VAL A 1 95 ? 6.001 2.301 -3.563 1.00 89.25 95 VAL A N 1
ATOM 730 C CA . VAL A 1 95 ? 5.486 2.523 -2.206 1.00 89.25 95 VAL A CA 1
ATOM 731 C C . VAL A 1 95 ? 4.037 2.989 -2.260 1.00 89.25 95 VAL A C 1
ATOM 733 O O . VAL A 1 95 ? 3.173 2.401 -1.613 1.00 89.25 95 VAL A O 1
ATOM 736 N N . ARG A 1 96 ? 3.744 4.011 -3.069 1.00 87.94 96 ARG A N 1
ATOM 737 C CA . ARG A 1 96 ? 2.393 4.569 -3.147 1.00 87.94 96 ARG A CA 1
ATOM 738 C C . ARG A 1 96 ? 1.396 3.590 -3.761 1.00 87.94 96 ARG A C 1
ATOM 740 O O . ARG A 1 96 ? 0.257 3.525 -3.309 1.00 87.94 96 ARG A O 1
ATOM 747 N N . LEU A 1 97 ? 1.817 2.809 -4.754 1.00 91.31 97 LEU A N 1
ATOM 748 C CA . LEU A 1 97 ? 0.990 1.768 -5.360 1.00 91.31 97 LEU A CA 1
ATOM 749 C C . LEU A 1 97 ? 0.632 0.672 -4.350 1.00 91.31 97 LEU A C 1
ATOM 751 O O . LEU A 1 97 ? -0.548 0.354 -4.201 1.00 91.31 97 LEU A O 1
ATOM 755 N N . VAL A 1 98 ? 1.623 0.136 -3.633 1.00 90.62 98 VAL A N 1
ATOM 756 C CA . VAL A 1 98 ? 1.425 -0.914 -2.621 1.00 90.62 98 VAL A CA 1
ATOM 757 C C . VAL A 1 98 ? 0.556 -0.400 -1.477 1.00 90.62 98 VAL A C 1
ATOM 759 O O . VAL A 1 98 ? -0.431 -1.041 -1.136 1.00 90.62 98 VAL A O 1
ATOM 762 N N . GLN A 1 99 ? 0.836 0.794 -0.950 1.00 86.44 99 GLN A N 1
ATOM 763 C CA . GLN A 1 99 ? 0.013 1.414 0.094 1.00 86.44 99 GLN A CA 1
ATOM 764 C C . GLN A 1 99 ? -1.449 1.567 -0.332 1.00 86.44 99 GLN A C 1
ATOM 766 O O . GLN A 1 99 ? -2.356 1.213 0.419 1.00 86.44 99 GLN A O 1
ATOM 771 N N . ASN A 1 100 ? -1.693 2.065 -1.549 1.00 86.94 100 ASN A N 1
ATOM 772 C CA . ASN A 1 100 ? -3.049 2.198 -2.076 1.00 86.94 100 ASN A CA 1
ATOM 773 C C . ASN A 1 100 ? -3.734 0.833 -2.203 1.00 86.94 100 ASN A C 1
ATOM 775 O O . ASN A 1 100 ? -4.923 0.712 -1.911 1.00 86.94 100 ASN A O 1
ATOM 779 N N . HIS A 1 101 ? -2.996 -0.193 -2.628 1.00 90.62 101 HIS A N 1
ATOM 780 C CA . HIS A 1 101 ? -3.521 -1.545 -2.734 1.00 90.62 101 HIS A CA 1
ATOM 781 C C . HIS A 1 101 ? -3.886 -2.126 -1.359 1.00 90.62 101 HIS A C 1
ATOM 783 O O . HIS A 1 101 ? -5.040 -2.506 -1.166 1.00 90.62 101 HIS A O 1
ATOM 789 N N . CYS A 1 102 ? -2.975 -2.097 -0.382 1.00 86.62 102 CYS A N 1
ATOM 790 C CA . CYS A 1 102 ? -3.231 -2.570 0.982 1.00 86.62 102 CYS A CA 1
ATOM 791 C C . CYS A 1 102 ? -4.404 -1.827 1.640 1.00 86.62 102 CYS A C 1
ATOM 793 O O . CYS A 1 102 ? -5.257 -2.447 2.274 1.00 86.62 102 CYS A O 1
ATOM 795 N N . ASN A 1 103 ? -4.505 -0.509 1.435 1.00 84.06 103 ASN A N 1
ATOM 796 C CA . ASN A 1 103 ? -5.629 0.287 1.927 1.00 84.06 103 ASN A CA 1
ATOM 797 C C . ASN A 1 103 ? -6.956 -0.154 1.294 1.00 84.06 103 ASN A C 1
ATOM 799 O O . ASN A 1 103 ? -7.943 -0.364 1.995 1.00 84.06 103 ASN A O 1
ATOM 803 N N . ASN A 1 104 ? -6.977 -0.376 -0.022 1.00 82.88 104 ASN A N 1
ATOM 804 C CA . ASN A 1 104 ? -8.169 -0.867 -0.711 1.00 82.88 104 ASN A CA 1
ATOM 805 C C . ASN A 1 104 ? -8.587 -2.266 -0.237 1.00 82.88 104 ASN A C 1
ATOM 807 O O . ASN A 1 104 ? -9.779 -2.492 -0.031 1.00 82.88 104 ASN A O 1
ATOM 811 N N . VAL A 1 105 ? -7.634 -3.183 -0.037 1.00 84.81 105 VAL A N 1
ATOM 812 C CA . VAL A 1 105 ? -7.897 -4.527 0.506 1.00 84.81 105 VAL A CA 1
ATOM 813 C C . VAL A 1 105 ? -8.524 -4.421 1.893 1.00 84.81 105 VAL A C 1
ATOM 815 O O . VAL A 1 105 ? -9.584 -5.001 2.132 1.00 84.81 105 VAL A O 1
ATOM 818 N N . ARG A 1 106 ? -7.945 -3.599 2.773 1.00 81.88 106 ARG A N 1
ATOM 819 C CA . ARG A 1 106 ? -8.472 -3.375 4.121 1.00 81.88 106 ARG A CA 1
ATOM 820 C C . ARG A 1 106 ? -9.869 -2.759 4.100 1.00 81.88 106 ARG A C 1
ATOM 822 O O . ARG A 1 106 ? -10.772 -3.277 4.746 1.00 81.88 106 ARG A O 1
ATOM 829 N N . LYS A 1 107 ? -10.099 -1.729 3.279 1.00 76.94 107 LYS A N 1
ATOM 830 C CA . LYS A 1 107 ? -11.434 -1.136 3.082 1.00 76.94 107 LYS A CA 1
ATOM 831 C C . LYS A 1 107 ? -12.449 -2.154 2.574 1.00 76.94 107 LYS A C 1
ATOM 833 O O . LYS A 1 107 ? -13.598 -2.147 3.012 1.00 76.94 107 LYS A O 1
ATOM 838 N N . ALA A 1 108 ? -12.051 -3.028 1.652 1.00 78.19 108 ALA A N 1
ATOM 839 C CA . ALA A 1 108 ? -12.914 -4.084 1.145 1.00 78.19 108 ALA A CA 1
ATOM 840 C C . ALA A 1 108 ? -13.220 -5.133 2.225 1.00 78.19 108 ALA A C 1
ATOM 842 O O . ALA A 1 108 ? -14.347 -5.621 2.287 1.00 78.19 108 ALA A O 1
ATOM 843 N N . HIS A 1 109 ? -12.258 -5.453 3.093 1.00 76.25 109 HIS A N 1
ATOM 844 C CA . HIS A 1 109 ? -12.478 -6.313 4.253 1.00 76.25 109 HIS A CA 1
ATOM 845 C C . HIS A 1 109 ? -13.475 -5.675 5.234 1.00 76.25 109 HIS A C 1
ATOM 847 O O . HIS A 1 109 ? -14.490 -6.294 5.533 1.00 76.25 109 HIS A O 1
ATOM 853 N N . THR A 1 110 ? -13.291 -4.401 5.605 1.00 70.69 110 THR A N 1
ATOM 854 C CA . THR A 1 110 ? -14.225 -3.649 6.468 1.00 70.69 110 THR A CA 1
ATOM 855 C C . THR A 1 110 ? -15.637 -3.556 5.881 1.00 70.69 110 THR A C 1
ATOM 857 O O . THR A 1 110 ? -16.631 -3.635 6.599 1.00 70.69 110 THR A O 1
ATOM 860 N N . ARG A 1 111 ? -15.770 -3.388 4.558 1.00 68.50 111 ARG A N 1
ATOM 861 C CA . ARG A 1 111 ? -17.089 -3.394 3.903 1.00 68.50 111 ARG A CA 1
ATOM 862 C C . ARG A 1 111 ? -17.736 -4.777 3.956 1.00 68.50 111 ARG A C 1
ATOM 864 O O . ARG A 1 111 ? -18.932 -4.860 4.210 1.00 68.50 111 ARG A O 1
ATOM 871 N N . ARG A 1 112 ? -16.969 -5.853 3.747 1.00 65.19 112 ARG A N 1
ATOM 872 C CA . ARG A 1 112 ? -17.486 -7.228 3.841 1.00 65.19 112 ARG A CA 1
ATOM 873 C C . ARG A 1 112 ? -17.908 -7.576 5.262 1.00 65.19 112 ARG A C 1
ATOM 875 O O . ARG A 1 112 ? -18.993 -8.115 5.421 1.00 65.19 112 ARG A O 1
ATOM 882 N N . THR A 1 113 ? -17.125 -7.213 6.275 1.00 6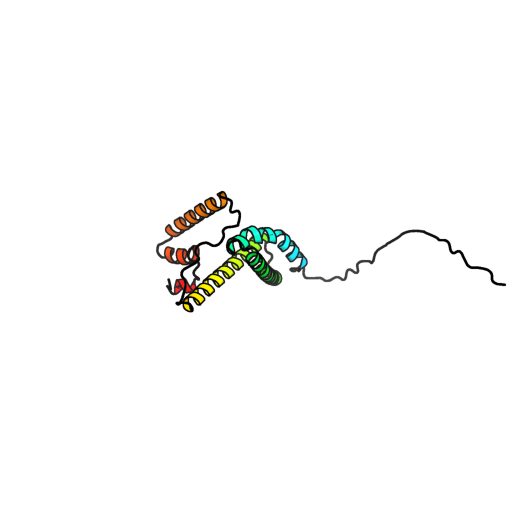0.03 113 THR A N 1
ATOM 883 C CA . THR A 1 113 ? -17.507 -7.437 7.677 1.00 60.03 113 THR A CA 1
ATOM 884 C C . THR A 1 113 ? -18.757 -6.646 8.056 1.00 60.03 113 THR A C 1
ATOM 886 O O . THR A 1 113 ? -19.648 -7.213 8.673 1.00 60.03 113 THR A O 1
ATOM 889 N N . ARG A 1 114 ? -18.910 -5.394 7.595 1.00 53.75 114 ARG A N 1
ATOM 890 C CA . ARG A 1 114 ? -20.160 -4.627 7.780 1.00 53.75 114 ARG A CA 1
ATOM 891 C C . ARG A 1 114 ? -21.373 -5.272 7.100 1.00 53.75 114 ARG A C 1
ATOM 893 O O . ARG A 1 114 ? -22.446 -5.306 7.685 1.00 53.75 114 ARG A O 1
ATOM 900 N N . VAL A 1 115 ? -21.220 -5.798 5.882 1.00 56.00 115 VAL A N 1
ATOM 901 C CA . VAL A 1 115 ? -22.314 -6.491 5.171 1.00 56.00 115 VAL A CA 1
ATOM 902 C C . VAL A 1 115 ? -22.681 -7.807 5.859 1.00 56.00 115 VAL A C 1
ATOM 904 O O . VAL A 1 115 ? -23.863 -8.114 5.965 1.00 56.00 115 VAL A O 1
ATOM 907 N N . VAL A 1 116 ? -21.695 -8.556 6.360 1.00 54.16 116 VAL A N 1
ATOM 908 C CA . VAL A 1 116 ? -21.922 -9.780 7.144 1.00 54.16 116 VAL A CA 1
ATOM 909 C C . VAL A 1 116 ? -22.627 -9.454 8.465 1.00 54.16 116 VAL A C 1
ATOM 911 O O . VAL A 1 116 ? -23.613 -10.105 8.789 1.00 54.16 116 VAL A O 1
ATOM 914 N N . GLN A 1 117 ? -22.249 -8.370 9.151 1.00 45.25 117 GLN A N 1
ATOM 915 C CA . GLN A 1 117 ? -22.954 -7.893 10.350 1.00 45.25 117 GLN A CA 1
ATOM 916 C C . GLN A 1 117 ? -24.411 -7.478 10.083 1.00 45.25 117 GLN A C 1
ATOM 918 O O . GLN A 1 117 ? -25.253 -7.656 10.953 1.00 45.25 117 GLN A O 1
ATOM 923 N N . CYS A 1 118 ? -24.753 -6.991 8.884 1.00 41.09 118 CYS A N 1
ATOM 924 C CA . CYS A 1 118 ? -26.154 -6.743 8.512 1.00 41.09 118 CYS A CA 1
ATOM 925 C C . CYS A 1 118 ? -26.959 -8.026 8.222 1.00 41.09 118 CYS A C 1
ATOM 927 O O . CYS A 1 118 ? -28.184 -7.964 8.140 1.00 41.09 118 CYS A O 1
ATOM 929 N N . VAL A 1 119 ? -26.296 -9.171 8.029 1.00 45.91 119 VAL A N 1
ATOM 930 C CA . VAL A 1 119 ? -26.929 -10.480 7.781 1.00 45.91 119 VAL A CA 1
ATOM 931 C C . VAL A 1 119 ? -26.949 -11.345 9.051 1.00 45.91 119 VAL A C 1
ATOM 933 O O . VAL A 1 119 ? -27.834 -12.182 9.209 1.00 45.91 119 VAL A O 1
ATOM 936 N N . GLU A 1 120 ? -26.036 -11.098 9.990 1.00 38.16 120 GLU A N 1
ATOM 937 C CA . GLU A 1 120 ? -25.876 -11.821 11.255 1.00 38.16 120 GLU A CA 1
ATOM 938 C C . GLU A 1 120 ? -26.262 -10.950 12.462 1.00 38.16 120 GLU A C 1
ATOM 940 O O . GLU A 1 120 ? -25.500 -10.794 13.409 1.00 38.16 120 GLU A O 1
ATOM 945 N N . ASP A 1 121 ? -27.494 -10.437 12.493 1.00 39.94 121 ASP A N 1
ATOM 946 C CA . ASP A 1 121 ? -28.077 -9.841 13.714 1.00 39.94 121 ASP A CA 1
ATOM 947 C C . ASP A 1 121 ? -28.548 -10.917 14.725 1.00 39.94 121 ASP A C 1
ATOM 949 O O . ASP A 1 121 ? -29.417 -10.709 15.573 1.00 39.94 121 ASP A O 1
ATOM 953 N N . ILE A 1 122 ? -27.982 -12.124 14.625 1.00 41.81 122 ILE A N 1
ATOM 954 C CA . ILE A 1 122 ? -28.178 -13.237 15.548 1.00 41.81 122 ILE A CA 1
ATOM 955 C C . ILE A 1 122 ? -26.813 -13.906 15.746 1.00 41.81 122 ILE A C 1
ATOM 957 O O . ILE A 1 122 ? -26.401 -14.754 14.964 1.00 41.81 122 ILE A O 1
ATOM 961 N N . THR A 1 123 ? -26.183 -13.551 16.868 1.00 32.69 123 THR A N 1
ATOM 962 C CA . THR A 1 123 ? -25.173 -14.293 17.647 1.00 32.69 123 THR A CA 1
ATOM 963 C C . THR A 1 123 ? -23.718 -13.791 17.643 1.00 32.69 123 THR A C 1
ATOM 965 O O . THR A 1 123 ? -22.979 -13.867 16.675 1.00 32.69 123 THR A O 1
ATOM 968 N N . VAL A 1 124 ? -23.316 -13.446 18.873 1.00 32.62 124 VAL A N 1
ATOM 969 C CA . VAL A 1 124 ? -21.969 -13.462 19.469 1.00 32.62 124 VAL A CA 1
ATOM 970 C C . VAL A 1 124 ? -21.126 -12.188 19.357 1.00 32.62 124 VAL A C 1
ATOM 972 O O . VAL A 1 124 ? -20.265 -12.010 18.504 1.00 32.62 124 VAL A O 1
ATOM 975 N N . ILE A 1 125 ? -21.288 -11.370 20.398 1.00 41.69 125 ILE A N 1
ATOM 976 C CA . ILE A 1 125 ? -20.217 -10.593 21.028 1.00 41.69 125 ILE A CA 1
ATOM 977 C C . ILE A 1 125 ? -19.098 -11.567 21.441 1.00 41.69 125 ILE A C 1
ATOM 979 O O . ILE A 1 125 ? -19.276 -12.298 22.413 1.00 41.69 125 ILE A O 1
ATOM 983 N N . ALA A 1 126 ? -17.973 -11.593 20.724 1.00 30.77 126 ALA A N 1
ATOM 984 C CA . ALA A 1 126 ? -16.660 -12.019 21.227 1.00 30.77 126 ALA A CA 1
ATOM 985 C C . ALA A 1 126 ? -15.589 -11.819 20.144 1.00 30.77 126 ALA A C 1
ATOM 987 O O . ALA A 1 126 ? -15.723 -12.357 19.049 1.00 30.77 126 ALA A O 1
ATOM 988 N N . GLY A 1 127 ? -14.505 -11.108 20.472 1.00 29.89 127 GLY A N 1
ATOM 989 C CA . GLY A 1 127 ? -13.294 -11.131 19.648 1.00 29.89 127 GLY A CA 1
ATOM 990 C C . GLY A 1 127 ? -12.451 -9.861 19.596 1.00 29.89 127 GLY A C 1
ATOM 991 O O . GLY A 1 127 ? -11.688 -9.706 18.651 1.00 29.89 127 GLY A O 1
ATOM 992 N N . GLU A 1 128 ? -12.559 -8.954 20.569 1.00 40.38 128 GLU A N 1
ATOM 993 C CA . GLU A 1 128 ? -11.446 -8.047 20.869 1.00 40.38 128 GLU A CA 1
ATOM 994 C C . GLU A 1 128 ? -10.226 -8.914 21.247 1.00 40.38 128 GLU A C 1
ATOM 996 O O . GLU A 1 128 ? -10.364 -9.807 22.084 1.00 40.38 128 GLU A O 1
ATOM 1001 N N . GLN A 1 129 ? -9.057 -8.619 20.665 1.00 42.06 129 GLN A N 1
ATOM 1002 C CA . GLN A 1 129 ? -7.739 -9.223 20.939 1.00 42.06 129 GLN A CA 1
ATOM 1003 C C . GLN A 1 129 ? -7.478 -10.600 20.288 1.00 42.06 129 GLN A C 1
ATOM 1005 O O . GLN A 1 129 ? -7.711 -11.652 20.881 1.00 42.06 129 GLN A O 1
ATOM 1010 N N . ALA A 1 130 ? -6.868 -10.598 19.098 1.00 31.70 130 ALA A N 1
ATOM 1011 C CA . ALA A 1 130 ? -6.134 -11.754 18.587 1.00 31.70 130 ALA A CA 1
ATOM 1012 C C . ALA A 1 130 ? -4.776 -11.320 18.004 1.00 31.70 130 ALA A C 1
ATOM 1014 O O . ALA A 1 130 ? -4.699 -10.816 16.889 1.00 31.70 130 ALA A O 1
ATOM 1015 N N . ALA A 1 131 ? -3.739 -11.571 18.810 1.00 33.19 131 ALA A N 1
ATOM 1016 C CA . ALA A 1 131 ? -2.337 -11.801 18.453 1.00 33.19 131 ALA A CA 1
ATOM 1017 C C . ALA A 1 131 ? -1.548 -10.653 17.793 1.00 33.19 131 ALA A C 1
ATOM 1019 O O . ALA A 1 131 ? -1.270 -10.648 16.596 1.00 33.19 131 ALA A O 1
ATOM 1020 N N . GLU A 1 132 ? -1.062 -9.742 18.637 1.00 42.53 132 GLU A N 1
ATOM 1021 C CA . GLU A 1 132 ? 0.165 -8.988 18.382 1.00 42.53 132 GLU A CA 1
ATOM 1022 C C . GLU A 1 132 ? 1.377 -9.928 18.512 1.00 42.53 132 GLU A C 1
ATOM 1024 O O . GLU A 1 132 ? 1.913 -10.102 19.598 1.00 42.53 132 GLU A O 1
ATOM 1029 N N . ASP A 1 133 ? 1.816 -10.529 17.407 1.00 42.09 133 ASP A N 1
ATOM 1030 C CA . ASP A 1 133 ? 3.148 -11.146 17.293 1.00 42.09 133 ASP A CA 1
ATOM 1031 C C . ASP A 1 133 ? 3.864 -10.580 16.059 1.00 42.09 133 ASP A C 1
ATOM 1033 O O . ASP A 1 133 ? 4.186 -11.253 15.082 1.00 42.09 133 ASP A O 1
ATOM 1037 N N . GLY A 1 134 ? 4.110 -9.276 16.106 1.00 45.88 134 GLY A N 1
ATOM 1038 C CA . GLY A 1 134 ? 5.130 -8.620 15.305 1.00 45.88 134 GLY A CA 1
ATOM 1039 C C . GLY A 1 134 ? 5.936 -7.767 16.262 1.00 45.88 134 GLY A C 1
ATOM 1040 O O . GLY A 1 134 ? 5.339 -6.967 16.980 1.00 45.88 134 GLY A O 1
ATOM 1041 N N . VAL A 1 135 ? 7.260 -7.950 16.308 1.00 47.44 135 VAL A N 1
ATOM 1042 C CA . VAL A 1 135 ? 8.175 -7.109 17.096 1.00 47.44 135 VAL A CA 1
ATOM 1043 C C . VAL A 1 135 ? 8.009 -5.667 16.622 1.00 47.44 135 VAL A C 1
ATOM 1045 O O . VAL A 1 135 ? 8.685 -5.203 15.708 1.00 47.44 135 VAL A O 1
ATOM 1048 N N . THR A 1 136 ? 7.048 -4.971 17.212 1.00 53.97 136 THR A N 1
ATOM 1049 C CA . THR A 1 136 ? 6.857 -3.547 17.031 1.00 53.97 136 THR A CA 1
ATOM 1050 C C . THR A 1 136 ? 7.764 -2.934 18.068 1.00 53.97 136 THR A C 1
ATOM 1052 O O . THR A 1 136 ? 7.541 -3.080 19.271 1.00 53.97 136 THR A O 1
ATOM 1055 N N . ILE A 1 137 ? 8.864 -2.350 17.606 1.00 59.41 137 ILE A N 1
ATOM 1056 C CA . ILE A 1 137 ? 9.836 -1.746 18.506 1.00 59.41 137 ILE A CA 1
ATOM 1057 C C . ILE A 1 137 ? 9.090 -0.646 19.283 1.00 59.41 137 ILE A C 1
ATOM 1059 O O . ILE A 1 137 ? 8.324 0.103 18.672 1.00 59.41 137 ILE A O 1
ATOM 1063 N N . PRO A 1 138 ? 9.250 -0.535 20.614 1.00 66.19 138 PRO A N 1
ATOM 1064 C CA . PRO A 1 138 ? 8.504 0.440 21.415 1.00 66.19 138 PRO A CA 1
ATOM 1065 C C . PRO A 1 138 ? 8.611 1.882 20.895 1.00 66.19 138 PRO A C 1
ATOM 1067 O O . PRO A 1 138 ? 7.663 2.657 21.010 1.00 66.19 138 PRO A O 1
ATOM 1070 N N . GLU A 1 139 ? 9.743 2.225 20.277 1.00 70.94 139 GLU A N 1
ATOM 1071 C CA . GLU A 1 139 ? 9.961 3.510 19.608 1.00 70.94 139 GLU A CA 1
ATOM 1072 C C . GLU A 1 139 ? 9.015 3.741 18.423 1.00 70.94 139 GLU A C 1
ATOM 1074 O O . GLU A 1 139 ? 8.471 4.833 18.294 1.00 70.94 139 GLU A O 1
ATOM 1079 N N . ASP A 1 140 ? 8.722 2.720 17.615 1.00 67.06 140 ASP A N 1
ATOM 1080 C CA . ASP A 1 140 ? 7.782 2.825 16.496 1.00 67.06 140 ASP A CA 1
ATOM 1081 C C . ASP A 1 140 ? 6.348 3.048 16.985 1.00 67.06 140 ASP A C 1
ATOM 1083 O O . ASP A 1 140 ? 5.594 3.809 16.376 1.00 67.06 140 ASP A O 1
ATOM 1087 N N . VAL A 1 141 ? 5.961 2.413 18.096 1.00 70.69 141 VAL A N 1
ATOM 1088 C CA . VAL A 1 141 ? 4.648 2.640 18.724 1.00 70.69 141 VAL A CA 1
ATOM 1089 C C . VAL A 1 141 ? 4.545 4.079 19.225 1.00 70.69 141 VAL A C 1
ATOM 1091 O O . VAL A 1 141 ? 3.550 4.755 18.960 1.00 70.69 141 VAL A O 1
ATOM 1094 N N . ALA A 1 142 ? 5.587 4.569 19.903 1.00 75.19 142 ALA A N 1
ATOM 1095 C CA . ALA A 1 142 ? 5.639 5.939 20.404 1.00 75.19 142 ALA A CA 1
ATOM 1096 C C . ALA A 1 142 ? 5.591 6.969 19.262 1.00 75.19 142 ALA A C 1
ATOM 1098 O O . ALA A 1 142 ? 4.790 7.901 19.315 1.00 75.19 142 ALA A O 1
ATOM 1099 N N . LEU A 1 143 ? 6.368 6.763 18.194 1.00 76.88 143 LEU A N 1
ATOM 1100 C CA . LEU A 1 143 ? 6.390 7.638 17.019 1.00 76.88 143 LEU A CA 1
ATOM 1101 C C . LEU A 1 143 ? 5.044 7.665 16.287 1.00 76.88 143 LEU A C 1
ATOM 1103 O O . LEU A 1 143 ? 4.584 8.732 15.881 1.00 76.88 143 LEU A O 1
ATOM 1107 N N . ARG A 1 144 ? 4.381 6.511 16.132 1.00 75.12 144 ARG A N 1
ATOM 1108 C CA . ARG A 1 144 ? 3.027 6.448 15.553 1.00 75.12 144 ARG A CA 1
ATOM 1109 C C . ARG A 1 144 ? 2.023 7.206 16.408 1.00 75.12 144 ARG A C 1
ATOM 1111 O O . ARG A 1 144 ? 1.222 7.962 15.874 1.00 75.12 144 ARG A O 1
ATOM 1118 N N . HIS A 1 145 ? 2.101 7.053 17.724 1.00 76.88 145 HIS A N 1
ATOM 1119 C CA . HIS A 1 145 ? 1.226 7.766 18.642 1.00 76.88 145 HIS A CA 1
ATOM 1120 C C . HIS A 1 145 ? 1.447 9.290 18.594 1.00 76.88 145 HIS A C 1
ATOM 1122 O O . HIS A 1 145 ? 0.483 10.054 18.572 1.00 76.88 145 HIS A O 1
ATOM 1128 N N . GLU A 1 146 ? 2.697 9.755 18.517 1.00 86.88 146 GLU A N 1
ATOM 1129 C CA . GLU A 1 146 ? 3.008 11.178 18.318 1.00 86.88 146 GLU A CA 1
ATOM 1130 C C . GLU A 1 146 ? 2.470 11.707 16.982 1.00 86.88 146 GLU A C 1
ATOM 1132 O O . GLU A 1 146 ? 1.874 12.788 16.934 1.00 86.88 146 GLU A O 1
ATOM 1137 N N . LEU A 1 147 ? 2.635 10.932 15.905 1.00 86.19 147 LEU A N 1
ATOM 1138 C CA . LEU A 1 147 ? 2.116 11.269 14.583 1.00 86.19 147 LEU A CA 1
ATOM 1139 C C . LEU A 1 147 ? 0.584 11.368 14.589 1.00 86.19 147 LEU A C 1
ATOM 1141 O O . LEU A 1 147 ? 0.037 12.345 14.078 1.00 86.19 147 LEU A O 1
ATOM 1145 N N . ASP A 1 148 ? -0.105 10.416 15.215 1.00 82.44 148 ASP A N 1
ATOM 1146 C CA . ASP A 1 148 ? -1.563 10.425 15.349 1.00 82.44 148 ASP A CA 1
ATOM 1147 C C . ASP A 1 148 ? -2.052 11.654 16.121 1.00 82.44 148 ASP A C 1
ATOM 1149 O O . ASP A 1 148 ? -3.020 12.308 15.719 1.00 82.44 148 ASP A O 1
ATOM 1153 N N . GLN A 1 149 ? -1.369 12.022 17.209 1.00 86.62 149 GLN A N 1
ATOM 1154 C CA . GLN A 1 149 ? -1.687 13.241 17.953 1.00 86.62 149 GLN A CA 1
ATOM 1155 C C . GLN A 1 149 ? -1.475 14.500 17.112 1.00 86.62 149 GLN A C 1
ATOM 1157 O O . GLN A 1 149 ? -2.281 15.432 17.181 1.00 86.62 149 GLN A O 1
ATOM 1162 N N . TYR A 1 150 ? -0.404 14.543 16.322 1.00 90.50 150 TYR A N 1
ATOM 1163 C CA . TYR A 1 150 ? -0.133 15.658 15.425 1.00 90.50 150 TYR A CA 1
ATOM 1164 C C . TYR A 1 150 ? -1.219 15.794 14.350 1.00 90.50 150 TYR A C 1
ATOM 1166 O O . TYR A 1 150 ? -1.734 16.893 14.143 1.00 90.50 150 TYR A O 1
ATOM 1174 N N . ILE A 1 151 ? -1.615 14.685 13.715 1.00 88.12 151 ILE A N 1
ATOM 1175 C CA . ILE A 1 151 ? -2.671 14.660 12.694 1.00 88.12 151 ILE A CA 1
ATOM 1176 C C . ILE A 1 151 ? -3.998 15.148 13.279 1.00 88.12 151 ILE A C 1
ATOM 1178 O O . ILE A 1 151 ? -4.626 16.022 12.686 1.00 88.12 151 ILE A O 1
ATOM 1182 N N . ARG A 1 152 ? -4.400 14.654 14.458 1.00 87.25 152 ARG A N 1
ATOM 1183 C CA . ARG A 1 152 ? -5.634 15.094 15.135 1.00 87.25 152 ARG A CA 1
ATOM 1184 C C . ARG A 1 152 ? -5.634 16.597 15.396 1.00 87.25 152 ARG A C 1
ATOM 1186 O O . ARG A 1 152 ? -6.563 17.286 14.995 1.00 87.25 152 ARG A O 1
ATOM 1193 N N . ARG A 1 153 ? -4.542 17.129 15.955 1.00 91.00 153 ARG A N 1
ATOM 1194 C CA . ARG A 1 153 ? -4.403 18.579 16.172 1.00 91.00 153 ARG A CA 1
ATOM 1195 C C . ARG A 1 153 ? -4.473 19.362 14.866 1.00 91.00 153 ARG A C 1
ATOM 1197 O O . ARG A 1 153 ? -5.084 20.423 14.827 1.00 91.00 153 ARG A O 1
ATOM 1204 N N . ALA A 1 154 ? -3.854 18.868 13.796 1.00 91.94 154 ALA A N 1
ATOM 1205 C CA . ALA A 1 154 ? -3.927 19.525 12.497 1.00 91.94 154 ALA A CA 1
ATOM 1206 C C . ALA A 1 154 ? -5.367 19.548 11.962 1.00 91.94 154 ALA A C 1
ATOM 1208 O O . ALA A 1 154 ? -5.799 20.577 11.441 1.00 91.94 154 ALA A O 1
ATOM 1209 N N . ILE A 1 155 ? -6.131 18.468 12.147 1.00 91.00 155 ILE A N 1
ATOM 1210 C CA . ILE A 1 155 ? -7.551 18.436 11.787 1.00 91.00 155 ILE A CA 1
ATOM 1211 C C . ILE A 1 155 ? -8.348 19.449 12.620 1.00 91.00 155 ILE A C 1
ATOM 1213 O O . ILE A 1 155 ? -9.104 20.224 12.041 1.00 91.00 155 ILE A O 1
ATOM 1217 N N . ASP A 1 156 ? -8.100 19.556 13.926 1.00 89.75 156 ASP A N 1
ATOM 1218 C CA . ASP A 1 156 ? -8.779 20.521 14.806 1.00 89.75 156 ASP A CA 1
ATOM 1219 C C . ASP A 1 156 ? -8.529 21.988 14.403 1.00 89.75 156 ASP A C 1
ATOM 1221 O O . ASP A 1 156 ? -9.362 22.864 14.643 1.00 89.75 156 ASP A O 1
ATOM 1225 N N . THR A 1 157 ? -7.392 22.280 13.757 1.00 94.06 157 THR A N 1
ATOM 1226 C CA . THR A 1 157 ? -7.084 23.627 13.235 1.00 94.06 157 THR A CA 1
ATOM 1227 C C . THR A 1 157 ? -7.800 23.967 11.926 1.00 94.06 157 THR A C 1
ATOM 1229 O O . THR A 1 157 ? -7.812 25.133 11.522 1.00 94.06 157 THR A O 1
ATOM 1232 N N . LEU A 1 158 ? -8.398 22.983 11.243 1.00 92.56 158 LEU A N 1
ATOM 1233 C CA . LEU A 1 158 ? -9.146 23.224 10.011 1.00 92.56 158 LEU A CA 1
ATOM 1234 C C . LEU A 1 158 ? -10.425 24.031 10.294 1.00 92.56 158 LEU A C 1
ATOM 1236 O O . LEU A 1 158 ? -10.978 23.969 11.391 1.00 92.56 158 LEU A O 1
ATOM 1240 N N . PRO A 1 159 ? -10.961 24.760 9.299 1.00 94.31 159 PRO A N 1
ATOM 1241 C CA . PRO A 1 159 ? -12.264 25.405 9.419 1.00 94.31 159 PRO A CA 1
ATOM 1242 C C . PRO A 1 159 ? -13.368 24.402 9.809 1.00 94.31 159 PRO A C 1
ATOM 1244 O O . PRO A 1 159 ? -13.374 23.295 9.265 1.00 94.31 159 PRO A O 1
ATOM 1247 N N . PRO A 1 160 ? -14.373 24.786 10.625 1.00 86.31 160 PRO A N 1
ATOM 1248 C CA . PRO A 1 160 ? -15.385 23.860 11.160 1.00 86.31 160 PRO A CA 1
ATOM 1249 C C . PRO A 1 160 ? -16.122 23.028 10.101 1.00 86.31 160 PRO A C 1
ATOM 1251 O O . PRO A 1 160 ? -16.512 21.891 10.338 1.00 86.31 160 PRO A O 1
ATOM 1254 N N . ARG A 1 161 ? -16.282 23.574 8.888 1.00 88.81 161 ARG A N 1
ATOM 1255 C CA . ARG A 1 161 ? -16.919 22.883 7.753 1.00 88.81 161 ARG A CA 1
ATOM 1256 C C . ARG A 1 161 ? -16.090 21.731 7.169 1.00 88.81 161 ARG A C 1
ATOM 1258 O O . ARG A 1 161 ? -16.640 20.927 6.427 1.00 88.81 161 ARG A O 1
ATOM 1265 N N . LEU A 1 162 ? -14.784 21.694 7.430 1.00 88.31 162 LEU A N 1
ATOM 1266 C CA . LEU A 1 162 ? -13.840 20.711 6.888 1.00 88.31 162 LEU A CA 1
ATOM 1267 C C . LEU A 1 162 ? -13.367 19.699 7.932 1.00 88.31 162 LEU A C 1
ATOM 1269 O O . LEU A 1 162 ? -12.889 18.643 7.536 1.00 88.31 162 LEU A O 1
ATOM 1273 N N . GLN A 1 163 ? -13.546 19.988 9.223 1.00 90.00 163 GLN A N 1
ATOM 1274 C CA . GLN A 1 163 ? -13.172 19.090 10.319 1.00 90.00 163 GLN A CA 1
ATOM 1275 C C . GLN A 1 163 ? -13.901 17.746 10.214 1.00 90.00 163 GLN A C 1
ATOM 1277 O O . GLN A 1 163 ? -13.257 16.721 10.032 1.00 90.00 163 GLN A O 1
ATOM 1282 N N . ALA A 1 164 ? -15.239 17.753 10.189 1.00 85.19 164 ALA A N 1
ATOM 1283 C CA . ALA A 1 164 ? -16.021 16.515 10.136 1.00 85.19 164 ALA A CA 1
ATOM 1284 C C . ALA A 1 164 ? -15.734 15.651 8.883 1.00 85.19 164 ALA A C 1
ATOM 1286 O O . ALA A 1 164 ? -15.507 14.451 9.037 1.00 85.19 164 ALA A O 1
ATOM 1287 N N . PRO A 1 165 ? -15.658 16.205 7.653 1.00 88.06 165 PRO A N 1
ATOM 1288 C CA . PRO A 1 165 ? -15.219 15.434 6.488 1.00 88.06 165 PRO A CA 1
ATOM 1289 C C . PRO A 1 165 ? -13.783 14.910 6.598 1.00 88.06 165 PRO A C 1
ATOM 1291 O O . PRO A 1 165 ? -13.513 13.795 6.154 1.00 88.06 165 PRO A O 1
ATOM 1294 N N . ALA A 1 166 ? -12.862 15.697 7.165 1.00 85.94 166 ALA A N 1
ATOM 1295 C CA . ALA A 1 166 ? -11.477 15.285 7.359 1.00 85.94 166 ALA A CA 1
ATOM 1296 C C . ALA A 1 166 ? -11.379 14.138 8.374 1.00 85.94 166 ALA A C 1
ATOM 1298 O O . ALA A 1 166 ? -10.731 13.140 8.077 1.00 85.94 166 ALA A O 1
ATOM 1299 N N . ASP A 1 167 ? -12.084 14.211 9.501 1.00 84.88 167 ASP A N 1
ATOM 1300 C CA . ASP A 1 167 ? -12.162 13.123 10.480 1.00 84.88 167 ASP A CA 1
ATOM 1301 C C . ASP A 1 167 ? -12.745 11.849 9.861 1.00 84.88 167 ASP A C 1
ATOM 1303 O O . ASP A 1 167 ? -12.153 10.770 9.953 1.00 84.88 167 ASP A O 1
ATOM 1307 N N . CYS A 1 168 ? -13.873 11.975 9.158 1.00 81.94 168 CYS A N 1
ATOM 1308 C CA . CYS A 1 168 ? -14.526 10.851 8.488 1.00 81.94 168 CYS A CA 1
ATOM 1309 C C . CYS A 1 168 ? -13.608 10.188 7.452 1.00 81.94 168 CYS A C 1
ATOM 1311 O O . CYS A 1 168 ? -13.574 8.965 7.328 1.00 81.94 168 CYS A O 1
ATOM 1313 N N . TYR A 1 169 ? -12.851 10.985 6.698 1.00 82.75 169 TYR A N 1
ATOM 1314 C CA . TYR A 1 169 ? -11.989 10.473 5.641 1.00 82.75 169 TYR A CA 1
ATOM 1315 C C . TYR A 1 169 ? -10.663 9.913 6.167 1.00 82.75 169 TYR A C 1
ATOM 1317 O O . TYR A 1 169 ? -10.250 8.827 5.758 1.00 82.75 169 TYR A O 1
ATOM 1325 N N . PHE A 1 170 ? -9.979 10.647 7.047 1.00 80.31 170 PHE A N 1
ATOM 1326 C CA . PHE A 1 170 ? -8.624 10.321 7.492 1.00 80.31 170 PHE A CA 1
ATOM 1327 C C . PHE A 1 170 ? -8.593 9.377 8.693 1.00 80.31 170 PHE A C 1
ATOM 1329 O O . PHE A 1 170 ? -7.687 8.554 8.760 1.00 80.31 170 PHE A O 1
ATOM 1336 N N . LEU A 1 171 ? -9.560 9.468 9.614 1.00 79.00 171 LEU A N 1
ATOM 1337 C CA . LEU A 1 171 ? -9.579 8.655 10.837 1.00 79.00 171 LEU A CA 1
ATOM 1338 C C . LEU A 1 171 ? -10.568 7.489 10.752 1.00 79.00 171 LEU A C 1
ATOM 1340 O O . LEU A 1 171 ? -10.284 6.409 11.259 1.00 79.00 171 LEU A O 1
ATOM 1344 N N . GLN A 1 172 ? -11.722 7.693 10.110 1.00 75.81 172 GLN A N 1
ATOM 1345 C CA . GLN A 1 172 ? -12.763 6.659 9.976 1.00 75.81 172 GLN A CA 1
ATOM 1346 C C . GLN A 1 172 ? -12.748 5.950 8.614 1.00 75.81 172 GLN A C 1
ATOM 1348 O O . GLN A 1 172 ? -13.489 4.989 8.402 1.00 75.81 172 GLN A O 1
ATOM 1353 N N . GLU A 1 173 ? -11.906 6.422 7.689 1.00 72.75 173 GLU A N 1
ATOM 1354 C CA . GLU A 1 173 ? -11.657 5.837 6.364 1.00 72.75 173 GLU A CA 1
ATOM 1355 C C . GLU A 1 173 ? -12.883 5.674 5.469 1.00 72.75 173 GLU A C 1
ATOM 1357 O O . GLU A 1 173 ? -12.923 4.830 4.559 1.00 72.75 173 GLU A O 1
ATOM 1362 N N . LEU A 1 174 ? -13.876 6.522 5.695 1.00 74.50 174 LEU A N 1
ATOM 1363 C CA . LEU A 1 174 ? -15.083 6.572 4.898 1.00 74.50 174 LEU A CA 1
ATOM 1364 C C . LEU A 1 174 ? -14.764 7.073 3.487 1.00 74.50 174 LEU A C 1
ATOM 1366 O O . LEU A 1 174 ? -13.866 7.891 3.267 1.00 74.50 174 LEU A O 1
ATOM 1370 N N . ALA A 1 175 ? -15.481 6.552 2.489 1.00 74.75 175 ALA A N 1
ATOM 1371 C CA . ALA A 1 175 ? -15.299 7.025 1.124 1.00 74.75 175 ALA A CA 1
ATOM 1372 C C . ALA A 1 175 ? -15.981 8.388 0.946 1.00 74.75 175 ALA A C 1
ATOM 1374 O O . ALA A 1 175 ? -17.024 8.650 1.532 1.00 74.75 175 ALA A O 1
ATOM 1375 N N . CYS A 1 176 ? -15.428 9.237 0.077 1.00 77.75 176 CYS A N 1
ATOM 1376 C CA . CYS A 1 176 ? -16.014 10.537 -0.266 1.00 77.75 176 CYS A CA 1
ATOM 1377 C C . CYS A 1 176 ? -17.536 10.503 -0.567 1.00 77.75 176 CYS A C 1
ATOM 1379 O O . CYS A 1 176 ? -18.233 11.375 -0.052 1.00 77.75 176 CYS A O 1
ATOM 1381 N N . PRO A 1 177 ? -18.093 9.517 -1.309 1.00 76.50 177 PRO A N 1
ATOM 1382 C CA . PRO A 1 177 ? -19.547 9.416 -1.486 1.00 76.50 177 PRO A CA 1
ATOM 1383 C C . PRO A 1 177 ? -20.322 9.134 -0.188 1.00 76.50 177 PRO A C 1
ATOM 1385 O O . PRO A 1 177 ? -21.391 9.710 0.010 1.00 76.50 177 PRO A O 1
ATOM 1388 N N . ASP A 1 178 ? -19.779 8.312 0.716 1.00 71.31 178 ASP A N 1
ATOM 1389 C CA . ASP A 1 178 ? -20.384 8.030 2.027 1.00 71.31 178 ASP A CA 1
ATOM 1390 C C . ASP A 1 178 ? -20.412 9.325 2.876 1.00 71.31 178 ASP A C 1
ATOM 1392 O O . ASP A 1 178 ? -21.405 9.632 3.535 1.00 71.31 178 ASP A O 1
ATOM 1396 N N . ILE A 1 179 ? -19.365 10.155 2.741 1.00 79.44 179 ILE A N 1
ATOM 1397 C CA . ILE A 1 179 ? -19.237 11.469 3.391 1.00 79.44 179 ILE A CA 1
ATOM 1398 C C . ILE A 1 179 ? -20.210 12.508 2.842 1.00 79.44 179 ILE A C 1
ATOM 1400 O O . ILE A 1 179 ? -20.834 13.244 3.603 1.00 79.44 179 ILE A O 1
ATOM 1404 N N . ALA A 1 180 ? -20.378 12.559 1.524 1.00 77.94 180 ALA A N 1
ATOM 1405 C CA . ALA A 1 180 ? -21.308 13.483 0.885 1.00 77.94 180 ALA A CA 1
ATOM 1406 C C . ALA A 1 180 ? -22.778 13.177 1.224 1.00 77.94 180 ALA A C 1
ATOM 1408 O O . ALA A 1 180 ? -23.606 14.085 1.231 1.00 77.94 180 ALA A O 1
ATOM 1409 N N . THR A 1 181 ? -23.091 11.911 1.512 1.00 79.06 181 THR A N 1
ATOM 1410 C CA . THR A 1 181 ? -24.454 11.453 1.821 1.00 79.06 181 THR A CA 1
ATOM 1411 C C . THR A 1 181 ? -24.837 11.707 3.287 1.00 79.06 181 THR A C 1
ATOM 1413 O O . THR A 1 181 ? -26.017 11.666 3.623 1.00 79.06 181 THR A O 1
ATOM 1416 N N . GLY A 1 182 ? -23.869 12.013 4.162 1.00 68.62 182 GLY A N 1
ATOM 1417 C CA . GLY A 1 182 ? -24.110 12.206 5.597 1.00 68.62 182 GLY A CA 1
ATOM 1418 C C . GLY A 1 182 ? -24.457 10.911 6.335 1.00 68.62 182 GLY A C 1
ATOM 1419 O O . GLY A 1 182 ? -25.081 10.961 7.390 1.00 68.62 182 GLY A O 1
ATOM 1420 N N . ALA A 1 183 ? -24.101 9.757 5.763 1.00 54.81 183 ALA A N 1
ATOM 1421 C CA . ALA A 1 183 ? -24.352 8.448 6.350 1.00 54.81 183 ALA A CA 1
ATOM 1422 C C . ALA A 1 183 ? -23.251 8.121 7.374 1.00 54.81 183 ALA A C 1
ATOM 1424 O O . ALA A 1 183 ? -22.332 7.351 7.083 1.00 54.81 183 ALA A O 1
ATOM 1425 N N . PHE A 1 184 ? -23.331 8.755 8.546 1.00 56.38 184 PHE A N 1
ATOM 1426 C CA . PHE A 1 184 ? -22.517 8.470 9.733 1.00 56.38 184 PHE A CA 1
ATOM 1427 C C . PHE A 1 184 ? -23.407 8.408 10.965 1.00 56.38 184 PHE A C 1
ATOM 1429 O O . PHE A 1 184 ? -24.302 9.279 11.073 1.00 56.38 184 PHE A O 1
#

Organism: NCBI:txid1429439